Protein AF-A0A9E3E0N3-F1 (afdb_monomer)

Foldseek 3Di:
DPAQFPPDALLVCLVQADPVLSVVQVVQPDDFDDADLDDPLLLLLLVLLLCVLPVPDDPPDRPLSSQLRVCLVVVPDPPDADPQDDRLSVLSVVVLVLQQVVCCVPPVGGLSPRDNVVVVVSVVVLVVQLVPHDRPSGRSVRSVCSSCVSSVVSQVSHRVSCSNVQNSPDRPPNDDDQPDDVRDDPSTGHRPCPVDDVPDDDD

Sequence (203 aa):
MDDRFPGFGILSQVPHWDQVTADLVTSRTGAPPAIKFFTATEEACAAALLDLLLDQHDDPKVPLLQMIDARLAAGETDGWRYADMPEDGQAWRDTLSFLDADAARRCGTTFAEAPPADRADLVQAVQDQASGGTWHGLPGKHVWSLWTRYACTAFYSHPSAWAEIGFPGPAYPRGYKNIGVDKLEPYEVRDVRPAIDPVRKGD

Secondary structure (DSSP, 8-state):
---SSTT--GGGGGGGB-HHHHHHHHHHTSPPPPP-SS-HHHHHHHHHHHHHHTT--SSSPP-HHHHHHHHHHTT---S---TTS--HHHHHHHHHHHHHHHHHHHHSS-TTTS-HHHHHHHHHHHHHGGGT-EETTEEHHHHHHHHHHHHHHHHTTSHHHHHHHT-----TBT-----STT---TT----S-TT--SSS---

Mean predicted aligned error: 4.71 Å

Solvent-accessible surface area (backbone atoms only — not comparable to full-atom values): 12293 Å² total; per-residue (Å²): 130,84,70,50,35,76,92,67,53,51,76,76,43,42,91,54,37,43,68,69,58,32,52,59,57,54,60,67,75,49,86,75,66,81,78,75,54,58,52,75,68,50,43,45,35,47,44,50,49,52,28,61,77,66,70,51,83,64,86,89,66,81,65,47,58,41,53,51,25,53,35,53,58,69,66,67,71,87,87,70,77,64,90,86,49,67,58,69,67,55,41,52,54,53,53,46,54,48,46,28,52,50,26,37,74,75,71,70,34,48,39,53,73,38,56,72,68,57,42,51,53,55,53,45,58,44,53,63,16,40,82,78,38,64,52,97,88,34,49,13,40,56,54,48,48,54,56,52,50,55,51,50,54,43,45,75,66,34,64,67,54,28,53,74,73,50,47,72,70,82,39,54,78,77,55,88,82,58,91,48,90,94,40,70,52,98,87,55,58,69,64,79,51,80,83,66,56,92,83,57,78,78,133

pLDDT: mean 92.71, std 8.77, range [38.25, 98.81]

Structure (mmCIF, N/CA/C/O backbone):
data_AF-A0A9E3E0N3-F1
#
_entry.id   AF-A0A9E3E0N3-F1
#
loop_
_atom_site.group_PDB
_atom_site.id
_atom_site.type_symbol
_atom_site.label_atom_id
_atom_site.label_alt_id
_atom_site.label_comp_id
_atom_site.label_asym_id
_atom_site.label_entity_id
_atom_site.label_seq_id
_atom_site.pdbx_PDB_ins_code
_atom_site.Cartn_x
_atom_site.Cartn_y
_atom_site.Cartn_z
_atom_site.occupancy
_atom_site.B_iso_or_equiv
_atom_site.auth_seq_id
_atom_site.auth_comp_id
_atom_site.auth_asym_id
_atom_site.auth_atom_id
_atom_site.pdbx_PDB_model_num
ATOM 1 N N . MET A 1 1 ? -7.209 9.885 -21.386 1.00 49.56 1 MET A N 1
ATOM 2 C CA . MET A 1 1 ? -5.996 10.672 -21.092 1.00 49.56 1 MET A CA 1
ATOM 3 C C . MET A 1 1 ? -5.014 10.419 -22.214 1.00 49.56 1 MET A C 1
ATOM 5 O O . MET A 1 1 ? -4.811 9.263 -22.555 1.00 49.56 1 MET A O 1
ATOM 9 N N . ASP A 1 2 ? -4.476 11.468 -22.825 1.00 59.78 2 ASP A N 1
ATOM 10 C CA . ASP A 1 2 ? -3.326 11.316 -23.722 1.00 59.78 2 ASP A CA 1
ATOM 11 C C . ASP A 1 2 ? -2.112 10.821 -22.918 1.00 59.78 2 ASP A C 1
ATOM 13 O O . ASP A 1 2 ? -1.882 11.288 -21.80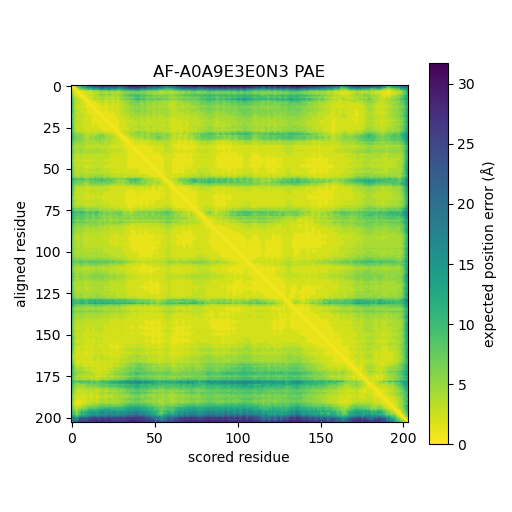1 1.00 59.78 2 ASP A O 1
ATOM 17 N N . ASP A 1 3 ? -1.352 9.899 -23.501 1.00 79.69 3 ASP A N 1
ATOM 18 C CA . ASP A 1 3 ? -0.226 9.199 -22.876 1.00 79.69 3 ASP A CA 1
ATOM 19 C C . ASP A 1 3 ? 0.915 10.158 -22.457 1.00 79.69 3 ASP A C 1
ATOM 21 O O . ASP A 1 3 ? 1.400 10.953 -23.269 1.00 79.69 3 ASP A O 1
ATOM 25 N N . ARG A 1 4 ? 1.339 10.095 -21.181 1.00 89.25 4 ARG A N 1
ATOM 26 C CA . ARG A 1 4 ? 2.479 10.862 -20.628 1.00 89.25 4 ARG A CA 1
ATOM 27 C C . ARG A 1 4 ? 3.818 10.370 -21.170 1.00 89.25 4 ARG A C 1
ATOM 29 O O . ARG A 1 4 ? 4.734 11.176 -21.330 1.00 89.25 4 ARG A O 1
ATOM 36 N N . PHE A 1 5 ? 3.911 9.083 -21.502 1.00 91.81 5 PHE A N 1
ATOM 37 C CA . PHE A 1 5 ? 5.117 8.433 -22.005 1.00 91.81 5 PHE A CA 1
ATOM 38 C C . PHE A 1 5 ? 4.812 7.719 -23.332 1.00 91.81 5 PHE A C 1
ATOM 40 O O . PHE A 1 5 ? 4.802 6.491 -23.383 1.00 91.81 5 PHE A O 1
ATOM 47 N N . PRO A 1 6 ? 4.581 8.463 -24.434 1.00 90.88 6 PRO A N 1
ATOM 48 C CA . PRO A 1 6 ? 4.105 7.894 -25.690 1.00 90.88 6 PRO A CA 1
ATOM 49 C C . PRO A 1 6 ? 4.945 6.720 -26.194 1.00 90.88 6 PRO A C 1
ATOM 51 O O . PRO A 1 6 ? 6.146 6.852 -26.435 1.00 90.88 6 PRO A O 1
ATOM 54 N N . GLY A 1 7 ? 4.289 5.579 -26.406 1.00 87.62 7 GLY A N 1
ATOM 55 C CA . GLY A 1 7 ? 4.923 4.369 -26.940 1.00 87.62 7 GLY A CA 1
ATOM 56 C C . GLY A 1 7 ? 5.750 3.587 -25.916 1.00 87.62 7 GLY A C 1
ATOM 57 O O . GLY A 1 7 ? 6.366 2.580 -26.269 1.00 87.62 7 GLY A O 1
ATOM 58 N N . PHE A 1 8 ? 5.751 4.016 -24.656 1.00 88.44 8 PHE A N 1
ATOM 59 C CA . PHE A 1 8 ? 6.351 3.276 -23.565 1.00 88.44 8 PHE A CA 1
ATOM 60 C C . PHE A 1 8 ? 5.437 2.132 -23.125 1.00 88.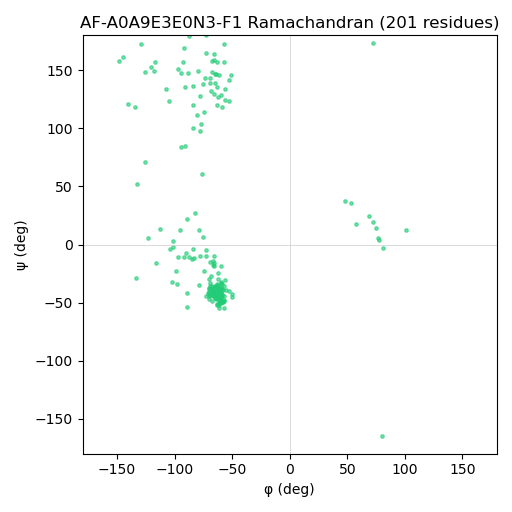44 8 PHE A C 1
ATOM 62 O O . PHE A 1 8 ? 4.265 2.321 -22.816 1.00 88.44 8 PHE A O 1
ATOM 69 N N . GLY A 1 9 ? 5.986 0.923 -23.060 1.00 87.56 9 GLY A N 1
ATOM 70 C CA . GLY A 1 9 ? 5.278 -0.224 -22.508 1.00 87.56 9 GLY A CA 1
ATOM 71 C C . GLY A 1 9 ? 6.228 -1.078 -21.695 1.00 87.56 9 GLY A C 1
ATOM 72 O O . GLY A 1 9 ? 7.200 -1.592 -22.241 1.00 87.56 9 GLY A O 1
ATOM 73 N N . ILE A 1 10 ? 5.942 -1.278 -20.410 1.00 89.12 10 ILE A N 1
ATOM 74 C CA . ILE A 1 10 ? 6.822 -2.033 -19.501 1.00 89.12 10 ILE A CA 1
ATOM 75 C C . ILE A 1 10 ? 7.121 -3.438 -20.014 1.00 89.12 10 ILE A C 1
ATOM 77 O O . ILE A 1 10 ? 8.261 -3.886 -19.964 1.00 89.12 10 ILE A O 1
ATOM 81 N N . LEU A 1 11 ? 6.131 -4.115 -20.596 1.00 90.62 11 LEU A N 1
ATOM 82 C CA . LEU A 1 11 ? 6.320 -5.472 -21.108 1.00 90.62 11 LEU A CA 1
ATOM 83 C C . LEU A 1 11 ? 7.234 -5.541 -22.344 1.00 90.62 11 LEU A C 1
ATOM 85 O O . LEU A 1 11 ? 7.756 -6.609 -22.646 1.00 90.62 11 LEU A O 1
ATOM 89 N N . SER A 1 12 ? 7.519 -4.415 -23.013 1.00 91.12 12 SER A N 1
ATOM 90 C CA . SER A 1 12 ? 8.566 -4.362 -24.050 1.00 91.12 12 SER A CA 1
ATOM 91 C C . SER A 1 12 ? 9.973 -4.584 -23.484 1.00 91.12 12 SER A C 1
ATOM 93 O O . SER A 1 12 ? 10.888 -4.909 -24.234 1.00 91.12 12 SER A O 1
ATOM 95 N N . GLN A 1 13 ? 10.150 -4.425 -22.168 1.00 92.00 13 GLN A N 1
ATOM 96 C CA . GLN A 1 13 ? 11.433 -4.588 -21.489 1.00 92.00 13 GLN A CA 1
ATOM 97 C C . GLN A 1 13 ? 11.730 -6.048 -21.118 1.00 92.00 13 GLN A C 1
ATOM 99 O O . GLN A 1 13 ? 12.879 -6.365 -20.825 1.00 92.00 13 GLN A O 1
ATOM 104 N N . VAL A 1 14 ? 10.740 -6.947 -21.198 1.00 93.94 14 VAL A N 1
ATOM 105 C CA . VAL A 1 14 ? 10.873 -8.374 -20.848 1.00 93.94 14 VAL A CA 1
ATOM 106 C C . VAL A 1 14 ? 12.080 -9.058 -21.510 1.00 93.94 14 VAL A C 1
ATOM 108 O O . VAL A 1 14 ? 12.829 -9.718 -20.791 1.00 93.94 14 VAL A O 1
ATOM 111 N N . PRO A 1 15 ? 12.366 -8.877 -22.819 1.00 94.62 15 PRO A N 1
ATOM 112 C CA . PRO A 1 15 ? 13.531 -9.498 -23.459 1.00 94.62 15 PRO A CA 1
ATOM 113 C C . PRO A 1 15 ? 14.892 -8.998 -22.945 1.00 94.62 15 PRO A C 1
ATOM 115 O O . PRO A 1 15 ? 15.927 -9.537 -23.335 1.00 94.62 15 PRO A O 1
ATOM 118 N N . HIS A 1 16 ? 14.913 -7.938 -22.132 1.00 93.94 16 HIS A N 1
ATOM 119 C CA . HIS A 1 16 ? 16.123 -7.317 -21.591 1.00 93.94 16 HIS A CA 1
ATOM 120 C C . HIS A 1 16 ? 16.384 -7.652 -20.121 1.00 93.94 16 HIS A C 1
ATOM 122 O O . HIS A 1 16 ? 17.413 -7.232 -19.586 1.00 93.94 16 HIS A O 1
ATOM 128 N N . TRP A 1 17 ? 15.476 -8.382 -19.480 1.00 95.75 17 TRP A N 1
ATOM 129 C CA . TRP A 1 17 ? 15.630 -8.855 -18.112 1.00 95.75 17 TRP A CA 1
ATOM 130 C C . TRP A 1 17 ? 16.251 -10.248 -18.075 1.00 95.75 17 TRP A C 1
ATOM 132 O O . TRP A 1 17 ? 16.172 -11.011 -19.040 1.00 95.75 17 TRP A O 1
ATOM 142 N N . ASP A 1 18 ? 16.871 -10.599 -16.951 1.00 96.38 18 ASP A N 1
ATOM 143 C CA . ASP A 1 18 ? 17.140 -12.005 -16.673 1.00 96.38 18 ASP A CA 1
ATOM 144 C C . ASP A 1 18 ? 15.823 -12.774 -16.476 1.00 96.38 18 ASP A C 1
ATOM 146 O O . ASP A 1 18 ? 14.778 -12.196 -16.164 1.00 96.38 18 ASP A O 1
ATOM 150 N N . GLN A 1 19 ? 15.871 -14.096 -16.654 1.00 96.62 19 GLN A N 1
ATOM 151 C CA . GLN A 1 19 ? 14.662 -14.922 -16.669 1.00 96.62 19 GLN A CA 1
ATOM 152 C C . GLN A 1 19 ? 13.863 -14.820 -15.362 1.00 96.62 19 GLN A C 1
ATOM 154 O O . GLN A 1 19 ? 12.640 -14.750 -15.401 1.00 96.62 19 GLN A O 1
ATOM 159 N N . VAL A 1 20 ? 14.542 -14.744 -14.212 1.00 96.62 20 VAL A N 1
ATOM 160 C CA . VAL A 1 20 ? 13.881 -14.671 -12.900 1.00 96.62 20 VAL A CA 1
ATOM 161 C C . VAL A 1 20 ? 13.062 -13.387 -12.771 1.00 96.62 20 VAL A C 1
ATOM 163 O O . VAL A 1 20 ? 11.905 -13.429 -12.351 1.00 96.62 20 VAL A O 1
ATOM 166 N N . THR A 1 21 ? 13.632 -12.245 -13.164 1.00 95.06 21 THR A N 1
ATOM 167 C CA . THR A 1 21 ? 12.912 -10.966 -13.165 1.00 95.06 21 THR A CA 1
ATOM 168 C C . THR A 1 21 ? 11.779 -10.976 -14.186 1.00 95.06 21 THR A C 1
ATOM 170 O O . THR A 1 21 ? 10.674 -10.539 -13.867 1.00 95.06 21 THR A O 1
ATOM 173 N N . ALA A 1 22 ? 12.025 -11.494 -15.393 1.00 95.69 22 ALA A N 1
ATOM 174 C CA . ALA A 1 22 ? 11.009 -11.601 -16.434 1.00 95.69 22 ALA A CA 1
ATOM 175 C C . ALA A 1 22 ? 9.789 -12.407 -15.976 1.00 95.69 22 ALA A C 1
ATOM 177 O O . ALA A 1 22 ? 8.660 -11.931 -16.121 1.00 95.69 22 ALA A O 1
ATOM 178 N N . ASP A 1 23 ? 10.012 -13.570 -15.368 1.00 95.38 23 ASP A N 1
ATOM 179 C CA . ASP A 1 23 ? 8.947 -14.440 -14.871 1.00 95.38 23 ASP A CA 1
ATOM 180 C C . ASP A 1 23 ? 8.160 -13.765 -13.742 1.00 95.38 23 ASP A C 1
ATOM 182 O O . ASP A 1 23 ? 6.930 -13.717 -13.792 1.00 95.38 23 ASP A O 1
ATOM 186 N N . LEU A 1 24 ? 8.854 -13.172 -12.763 1.00 94.06 24 LEU A N 1
ATOM 187 C CA . LEU A 1 24 ? 8.228 -12.501 -11.619 1.00 94.06 24 LEU A CA 1
ATOM 188 C C . LEU A 1 24 ? 7.407 -11.271 -12.027 1.00 94.06 24 LEU A C 1
ATOM 190 O O . LEU A 1 24 ? 6.319 -11.035 -11.504 1.00 94.06 24 LEU A O 1
ATOM 194 N N . VAL A 1 25 ? 7.933 -10.440 -12.926 1.00 94.06 25 VAL A N 1
ATOM 195 C CA . VAL A 1 25 ? 7.227 -9.232 -13.368 1.00 94.06 25 VAL A CA 1
ATOM 196 C C . VAL A 1 25 ? 6.031 -9.607 -14.239 1.00 94.06 25 VAL A C 1
ATOM 198 O O . VAL A 1 25 ? 4.948 -9.052 -14.059 1.00 94.06 25 VAL A O 1
ATOM 201 N N . THR A 1 26 ? 6.193 -10.584 -15.133 1.00 93.62 26 THR A N 1
ATOM 202 C CA . THR A 1 26 ? 5.099 -11.066 -15.988 1.00 93.62 26 THR A CA 1
ATOM 203 C C . THR A 1 26 ? 4.003 -11.739 -15.165 1.00 93.62 26 THR A C 1
ATOM 205 O O . THR A 1 26 ? 2.825 -11.541 -15.444 1.00 93.62 26 THR A O 1
ATOM 208 N N . SER A 1 27 ? 4.341 -12.475 -14.101 1.00 92.75 27 SER A N 1
ATOM 209 C CA . SER A 1 27 ? 3.321 -13.111 -13.258 1.00 92.75 27 SER A CA 1
ATOM 210 C C . SER A 1 27 ? 2.394 -12.103 -12.572 1.00 92.75 27 SER A C 1
ATOM 212 O O . SER A 1 27 ? 1.265 -12.451 -12.244 1.00 92.75 27 SER A O 1
ATOM 214 N N . ARG A 1 28 ? 2.841 -10.855 -12.366 1.00 93.00 28 ARG A N 1
ATOM 215 C CA . ARG A 1 28 ? 2.026 -9.790 -11.755 1.00 93.00 28 ARG A CA 1
ATOM 216 C C . ARG A 1 28 ? 0.953 -9.234 -12.689 1.00 93.00 28 ARG A C 1
ATOM 218 O O . ARG A 1 28 ? -0.019 -8.693 -12.187 1.00 93.00 28 ARG A O 1
ATOM 225 N N . THR A 1 29 ? 1.108 -9.365 -14.009 1.00 90.94 29 THR A N 1
ATOM 226 C CA . THR A 1 29 ? 0.126 -8.858 -14.9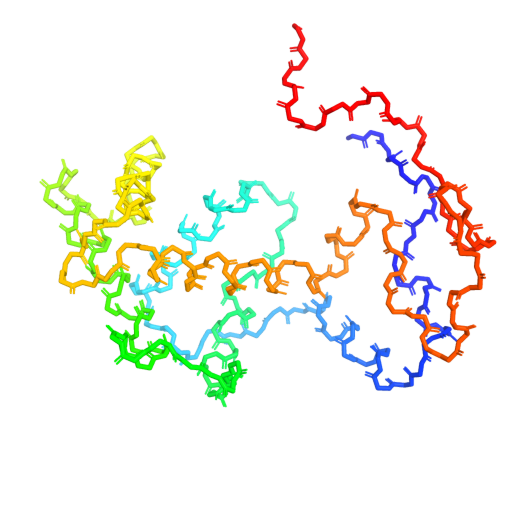88 1.00 90.94 29 THR A CA 1
ATOM 227 C C . THR A 1 29 ? -0.956 -9.875 -15.348 1.00 90.94 29 THR A C 1
ATOM 229 O O . THR A 1 29 ? -1.897 -9.545 -16.070 1.00 90.94 29 THR A O 1
ATOM 232 N N . GLY A 1 30 ? -0.816 -11.116 -14.876 1.00 88.31 30 GLY A N 1
ATOM 233 C CA . GLY A 1 30 ? -1.819 -12.160 -15.045 1.00 88.31 30 GLY A CA 1
ATOM 234 C C . GLY A 1 30 ? -3.060 -11.943 -14.176 1.00 88.31 30 GLY A C 1
ATOM 235 O O . GLY A 1 30 ? -3.157 -10.993 -13.402 1.00 88.31 30 GLY A O 1
ATOM 236 N N . ALA A 1 31 ? -4.018 -12.867 -14.288 1.00 88.69 31 ALA A N 1
ATOM 237 C CA . ALA A 1 31 ? -5.181 -12.874 -13.407 1.00 88.69 31 ALA A CA 1
ATOM 238 C C . ALA A 1 31 ? -4.725 -13.029 -11.942 1.00 88.69 31 ALA A C 1
ATOM 240 O O . ALA A 1 31 ? -3.957 -13.954 -11.648 1.00 88.69 31 ALA A O 1
ATOM 241 N N . PRO A 1 32 ? -5.179 -12.157 -11.025 1.00 90.12 32 PRO A N 1
ATOM 242 C CA . PRO A 1 32 ? -4.755 -12.228 -9.639 1.00 90.12 32 PRO A CA 1
ATOM 243 C C . PRO A 1 32 ? -5.292 -13.507 -8.971 1.00 90.12 32 PRO A C 1
ATOM 245 O O . PRO A 1 32 ? -6.361 -14.004 -9.343 1.00 90.12 32 PRO A O 1
ATOM 248 N N . PRO A 1 33 ? -4.558 -14.076 -7.997 1.00 90.19 33 PRO A N 1
ATOM 249 C CA . PRO A 1 33 ? -4.988 -15.282 -7.305 1.00 90.19 33 PRO A CA 1
ATOM 250 C C . PRO A 1 33 ? -6.234 -15.021 -6.449 1.00 90.19 33 PRO A C 1
ATOM 252 O O . PRO A 1 33 ? -6.498 -13.898 -6.024 1.00 90.19 33 PRO A O 1
ATOM 255 N N . ALA A 1 34 ? -6.976 -16.090 -6.153 1.00 94.75 34 ALA A N 1
ATOM 256 C CA . ALA A 1 34 ? -8.052 -16.036 -5.169 1.00 94.75 34 ALA A CA 1
ATOM 257 C C . ALA A 1 34 ? -7.505 -15.723 -3.764 1.00 94.75 34 ALA A C 1
ATOM 259 O O . ALA A 1 34 ? -6.410 -16.178 -3.418 1.00 94.75 34 ALA A O 1
ATOM 260 N N . ILE A 1 35 ? -8.306 -15.004 -2.975 1.00 97.69 35 ILE A N 1
ATOM 261 C CA . ILE A 1 35 ? -8.053 -14.659 -1.570 1.00 97.69 35 ILE A CA 1
ATOM 262 C C . ILE A 1 35 ? -7.999 -15.930 -0.709 1.00 97.69 35 ILE A C 1
ATOM 264 O O . ILE A 1 35 ? -8.809 -16.846 -0.880 1.00 97.69 35 ILE A O 1
ATOM 268 N N . LYS A 1 36 ? -7.013 -16.008 0.190 1.00 97.56 36 LYS A N 1
ATOM 269 C CA . LYS A 1 36 ? -6.736 -17.164 1.061 1.00 97.56 36 LYS A CA 1
ATOM 270 C C . LYS A 1 36 ? -6.495 -16.788 2.517 1.00 97.56 36 LYS A C 1
ATOM 272 O O . LYS A 1 36 ? -6.709 -17.634 3.384 1.00 97.56 36 LYS A O 1
ATOM 277 N N . PHE A 1 37 ? -5.990 -15.587 2.788 1.00 98.38 37 PHE A N 1
ATOM 278 C CA . PHE A 1 37 ? -5.697 -15.135 4.143 1.00 98.38 37 PHE A CA 1
ATOM 279 C C . PHE A 1 37 ? -6.919 -14.459 4.763 1.00 98.38 37 PHE A C 1
ATOM 281 O O . PHE A 1 37 ? -7.351 -14.858 5.847 1.00 98.38 37 PHE A O 1
ATOM 288 N N . PHE A 1 38 ? -7.490 -13.459 4.097 1.00 98.44 38 PHE A N 1
ATOM 289 C CA . PHE A 1 38 ? -8.632 -12.721 4.627 1.00 98.44 38 PHE A CA 1
ATOM 290 C C . PHE A 1 38 ? -9.932 -13.534 4.569 1.00 98.44 38 PHE A C 1
ATOM 292 O O . PHE A 1 38 ? -10.197 -14.290 3.636 1.00 98.44 38 PHE A O 1
ATOM 299 N N . THR A 1 39 ? -10.765 -13.370 5.594 1.00 98.38 39 THR A N 1
ATOM 300 C CA . THR A 1 39 ? -12.182 -13.749 5.555 1.00 98.38 39 THR A CA 1
ATOM 301 C C . THR A 1 39 ? -12.958 -12.773 4.670 1.00 98.38 39 THR A C 1
ATOM 303 O O . THR A 1 39 ? -12.487 -11.674 4.403 1.00 98.38 39 THR A O 1
ATOM 306 N N . ALA A 1 40 ? -14.185 -13.121 4.271 1.00 97.69 40 ALA A N 1
ATOM 307 C CA . ALA A 1 40 ? -15.003 -12.254 3.416 1.00 97.69 40 ALA A CA 1
ATOM 308 C C . ALA A 1 40 ? -15.248 -10.848 4.010 1.00 97.69 40 ALA A C 1
ATOM 310 O O . ALA A 1 40 ? -15.274 -9.861 3.280 1.00 97.69 40 ALA A O 1
ATOM 311 N N . THR A 1 41 ? -15.407 -10.741 5.335 1.00 96.75 41 THR A N 1
ATOM 312 C CA . THR A 1 41 ? -15.583 -9.445 6.013 1.00 96.75 41 THR A CA 1
ATOM 313 C C . THR A 1 41 ? -14.291 -8.630 6.003 1.00 96.75 41 THR A C 1
ATOM 315 O O . THR A 1 41 ? -14.303 -7.457 5.634 1.00 96.75 41 THR A O 1
ATOM 318 N N . GLU A 1 42 ? -13.162 -9.257 6.344 1.00 98.62 42 GLU A N 1
ATOM 319 C CA . GLU A 1 42 ? -11.851 -8.598 6.309 1.00 98.62 42 GLU A CA 1
ATOM 320 C C . GLU A 1 42 ? -11.469 -8.188 4.880 1.00 98.62 42 GLU A C 1
ATOM 322 O O . GLU A 1 42 ? -10.924 -7.107 4.689 1.00 98.62 42 GLU A O 1
ATOM 327 N N . GLU A 1 43 ? -11.795 -9.009 3.878 1.00 98.38 43 GLU A N 1
ATOM 328 C CA . GLU A 1 43 ? -11.570 -8.729 2.459 1.00 98.38 43 GLU A CA 1
ATOM 329 C C . GLU A 1 43 ? -12.281 -7.440 2.033 1.00 98.38 43 GLU A C 1
ATOM 331 O O . GLU A 1 43 ? -11.653 -6.554 1.454 1.00 98.38 43 GLU A O 1
ATOM 336 N N . ALA A 1 44 ? -13.567 -7.299 2.367 1.00 98.38 44 ALA A N 1
ATOM 337 C CA . ALA A 1 44 ? -14.342 -6.107 2.035 1.00 98.38 44 ALA A CA 1
ATOM 338 C C . ALA A 1 44 ? -13.774 -4.846 2.710 1.00 98.38 44 ALA A C 1
ATOM 340 O O . ALA A 1 44 ? -13.628 -3.804 2.064 1.00 98.38 44 ALA A O 1
ATOM 341 N N . CYS A 1 45 ? -13.414 -4.939 3.996 1.00 98.69 45 CYS A N 1
ATOM 342 C CA . CYS A 1 45 ? -12.804 -3.831 4.730 1.00 98.69 45 CYS A CA 1
ATOM 343 C C . CYS A 1 45 ? -11.430 -3.455 4.147 1.00 98.69 45 CYS A C 1
ATOM 345 O O . CYS A 1 45 ? -11.149 -2.275 3.927 1.00 98.69 45 CYS A O 1
ATOM 347 N N . ALA A 1 46 ? -10.583 -4.446 3.858 1.00 98.62 46 ALA A N 1
ATOM 348 C CA . ALA A 1 46 ? -9.250 -4.241 3.302 1.00 98.62 46 ALA A CA 1
ATOM 349 C C . ALA A 1 46 ? -9.306 -3.653 1.888 1.00 98.62 46 ALA A C 1
ATOM 351 O O . ALA A 1 46 ? -8.556 -2.726 1.598 1.00 98.62 46 ALA A O 1
ATOM 352 N N . ALA A 1 47 ? -10.212 -4.128 1.029 1.00 97.62 47 ALA A N 1
ATOM 353 C CA . ALA A 1 47 ? -10.415 -3.567 -0.305 1.00 97.62 47 ALA A CA 1
ATOM 354 C C . ALA A 1 47 ? -10.774 -2.076 -0.230 1.00 97.62 47 ALA A C 1
ATOM 356 O O . ALA A 1 47 ? -10.123 -1.252 -0.868 1.00 97.62 47 ALA A O 1
ATOM 357 N N . ALA A 1 48 ? -11.745 -1.715 0.617 1.00 97.69 48 ALA A N 1
ATOM 358 C CA . ALA A 1 48 ? -12.145 -0.325 0.818 1.00 97.69 48 ALA A CA 1
ATOM 359 C C . ALA A 1 48 ? -11.004 0.554 1.360 1.00 97.69 48 ALA A C 1
ATOM 361 O O . ALA A 1 48 ? -10.862 1.702 0.941 1.00 97.69 48 ALA A O 1
ATOM 362 N N . LEU A 1 49 ? -10.192 0.023 2.280 1.00 98.56 49 LEU A N 1
ATOM 363 C CA . LEU A 1 49 ? -9.044 0.731 2.843 1.00 98.56 49 LEU A CA 1
ATOM 364 C C . LEU A 1 49 ? -7.957 0.953 1.785 1.00 98.56 49 LEU A C 1
ATOM 366 O O . LEU A 1 49 ? -7.451 2.062 1.651 1.00 98.56 49 LEU A O 1
ATOM 370 N N . LEU A 1 50 ? -7.594 -0.089 1.037 1.00 98.25 50 LEU A N 1
ATOM 371 C CA . LEU A 1 50 ? -6.532 -0.033 0.032 1.00 98.25 50 LEU A CA 1
ATOM 372 C C . LEU A 1 50 ? -6.901 0.874 -1.144 1.00 98.25 50 LEU A C 1
ATOM 374 O O . LEU A 1 50 ? -6.049 1.638 -1.596 1.00 98.25 50 LEU A O 1
ATOM 378 N N . ASP A 1 51 ? -8.159 0.833 -1.591 1.00 96.12 51 ASP A N 1
ATOM 379 C CA . ASP A 1 51 ? -8.674 1.746 -2.615 1.00 96.12 51 ASP A CA 1
ATOM 380 C C . ASP A 1 51 ? -8.567 3.204 -2.158 1.00 96.12 51 ASP A C 1
ATOM 382 O O . ASP A 1 51 ? -8.172 4.061 -2.941 1.00 96.12 51 ASP A O 1
ATOM 386 N N . LEU A 1 52 ? -8.867 3.488 -0.886 1.00 96.38 52 LEU A N 1
ATOM 387 C CA . LEU A 1 52 ? -8.754 4.835 -0.332 1.00 96.38 52 LEU A CA 1
ATOM 388 C C . LEU A 1 52 ? -7.293 5.283 -0.178 1.00 96.38 52 LEU A C 1
ATOM 390 O O . LEU A 1 52 ? -6.964 6.416 -0.513 1.00 96.38 52 LEU A O 1
ATOM 394 N N . LEU A 1 53 ? -6.412 4.416 0.334 1.00 96.56 53 LEU A N 1
ATOM 395 C CA . LEU A 1 53 ? -5.007 4.767 0.566 1.00 96.56 53 LEU A CA 1
ATOM 396 C C . LEU A 1 53 ? -4.264 5.095 -0.734 1.00 96.56 53 LEU A C 1
ATOM 398 O O . LEU A 1 53 ? -3.340 5.907 -0.710 1.00 96.56 53 LEU A O 1
ATOM 402 N N . LEU A 1 54 ? -4.621 4.425 -1.832 1.00 94.88 54 LEU A N 1
ATOM 403 C CA . LEU A 1 54 ? -3.935 4.528 -3.121 1.00 94.88 54 LEU A CA 1
ATOM 404 C C . LEU A 1 54 ? -4.783 5.200 -4.212 1.00 94.88 54 LEU A C 1
ATOM 406 O O . LEU A 1 54 ? -4.416 5.125 -5.381 1.00 94.88 54 LEU A O 1
ATOM 410 N N . ASP A 1 55 ? -5.894 5.840 -3.837 1.00 92.50 55 ASP A N 1
ATOM 411 C CA . ASP A 1 55 ? -6.791 6.572 -4.748 1.00 92.50 55 ASP A CA 1
ATOM 412 C C . ASP A 1 55 ? -7.272 5.726 -5.952 1.00 92.50 55 ASP A C 1
ATOM 414 O O . ASP A 1 55 ? -7.435 6.203 -7.074 1.00 92.50 55 ASP A O 1
ATOM 418 N N . GLN A 1 56 ? -7.493 4.423 -5.737 1.00 92.00 56 GLN A N 1
ATOM 419 C CA . GLN A 1 56 ? -7.929 3.498 -6.784 1.00 92.00 56 GLN A CA 1
ATOM 420 C C . GLN A 1 56 ? -9.455 3.414 -6.835 1.00 92.00 56 GLN A C 1
ATOM 422 O O . GLN A 1 56 ? -10.074 2.522 -6.249 1.00 92.00 56 GLN A O 1
ATOM 427 N N . HIS A 1 57 ? -10.085 4.341 -7.554 1.00 85.81 57 HIS A N 1
ATOM 428 C CA . HIS A 1 57 ? -11.547 4.415 -7.656 1.00 85.81 57 HIS A CA 1
ATOM 429 C C . HIS A 1 57 ? -12.121 3.776 -8.924 1.00 85.81 57 HIS A C 1
ATOM 431 O O . HIS A 1 57 ? -13.161 3.121 -8.839 1.00 85.81 57 HIS A O 1
ATOM 437 N N . ASP A 1 58 ? -11.402 3.859 -10.042 1.00 85.12 58 ASP A N 1
ATOM 438 C CA . ASP A 1 58 ? -11.854 3.400 -11.357 1.00 85.12 58 ASP A CA 1
ATOM 439 C C . ASP A 1 58 ? -10.982 2.262 -11.908 1.00 85.12 58 ASP A C 1
ATOM 441 O O . ASP A 1 58 ? -9.823 2.099 -11.525 1.00 85.12 58 ASP A O 1
ATOM 445 N N . ASP A 1 59 ? -11.544 1.467 -12.821 1.00 85.50 59 ASP A N 1
ATOM 446 C CA . ASP A 1 59 ? -10.809 0.416 -13.526 1.00 85.50 59 ASP A CA 1
ATOM 447 C C . ASP A 1 59 ? -9.954 0.970 -14.685 1.00 85.50 59 ASP A C 1
ATOM 449 O O . ASP A 1 59 ? -10.368 1.917 -15.363 1.00 85.50 59 ASP A O 1
ATOM 453 N N . PRO A 1 60 ? -8.807 0.331 -15.004 1.00 86.81 60 PRO A N 1
ATOM 454 C CA . PRO A 1 60 ? -8.249 -0.859 -14.352 1.00 86.81 60 PRO A CA 1
ATOM 455 C C . PRO A 1 60 ? -7.425 -0.534 -13.093 1.00 86.81 60 PRO A C 1
ATOM 457 O O . PRO A 1 60 ? -6.564 0.344 -13.120 1.00 86.81 60 PRO A O 1
ATOM 460 N N . LYS A 1 61 ? -7.616 -1.321 -12.026 1.00 91.56 61 LYS A N 1
ATOM 461 C CA . LYS A 1 61 ? -6.869 -1.205 -10.761 1.00 91.56 61 LYS A CA 1
ATOM 462 C C . LYS A 1 61 ? -5.697 -2.185 -10.669 1.00 91.56 61 LYS A C 1
ATOM 464 O O . LYS A 1 61 ? -5.754 -3.304 -11.180 1.00 91.56 61 LYS A O 1
ATOM 469 N N . VAL A 1 62 ? -4.657 -1.801 -9.933 1.00 94.56 62 VAL A N 1
ATOM 470 C CA . VAL A 1 62 ? -3.672 -2.738 -9.381 1.00 94.56 62 VAL A CA 1
ATOM 471 C C . VAL A 1 62 ? -4.376 -3.628 -8.348 1.00 94.56 62 VAL A C 1
ATOM 473 O O . VAL A 1 62 ? -5.007 -3.088 -7.433 1.00 94.56 62 VAL A O 1
ATOM 476 N N . PRO A 1 63 ? -4.246 -4.968 -8.425 1.00 95.81 63 PRO A N 1
ATOM 477 C CA . PRO A 1 63 ? -4.918 -5.910 -7.524 1.00 95.81 63 PRO A CA 1
ATOM 478 C C . PRO A 1 63 ? -4.243 -5.975 -6.138 1.00 95.81 63 PRO A C 1
ATOM 480 O O . PRO A 1 63 ? -3.727 -7.012 -5.716 1.00 95.81 63 PRO A O 1
ATOM 483 N N . LEU A 1 64 ? -4.209 -4.844 -5.422 1.00 96.75 64 LEU A N 1
ATOM 484 C CA . LEU A 1 64 ? -3.483 -4.687 -4.154 1.00 96.75 64 LEU A CA 1
ATOM 485 C C . LEU A 1 64 ? -3.925 -5.691 -3.099 1.00 96.75 64 LEU A C 1
ATOM 487 O O . LEU A 1 64 ? -3.079 -6.286 -2.434 1.00 96.75 64 LEU A O 1
ATOM 491 N N . LEU A 1 65 ? -5.238 -5.888 -2.968 1.00 97.62 65 LEU A N 1
ATOM 492 C CA . LEU A 1 65 ? -5.814 -6.814 -2.004 1.00 97.62 65 LEU A CA 1
ATOM 493 C C . LEU A 1 65 ? -5.262 -8.227 -2.211 1.00 97.62 65 LEU A C 1
ATOM 495 O O . LEU A 1 65 ? -4.788 -8.837 -1.261 1.00 97.62 65 LEU A O 1
ATOM 499 N N . GLN A 1 66 ? -5.255 -8.723 -3.450 1.00 97.56 66 GLN A N 1
ATOM 500 C CA . GLN A 1 66 ? -4.787 -10.072 -3.774 1.00 97.56 66 GLN A CA 1
ATOM 501 C C . GLN A 1 66 ? -3.272 -10.207 -3.592 1.00 97.56 66 GLN A C 1
ATOM 503 O O . GLN A 1 66 ? -2.795 -11.248 -3.144 1.00 97.56 66 GLN A O 1
ATOM 508 N N . MET A 1 67 ? -2.505 -9.158 -3.904 1.00 97.06 67 MET A N 1
ATOM 509 C CA . MET A 1 67 ? -1.054 -9.143 -3.687 1.00 97.06 67 MET A CA 1
ATOM 510 C C . MET A 1 67 ? -0.701 -9.175 -2.194 1.00 97.06 67 MET A C 1
ATOM 512 O O . MET A 1 67 ? 0.182 -9.929 -1.785 1.00 97.06 67 MET A O 1
ATOM 516 N N . ILE A 1 68 ? -1.399 -8.384 -1.375 1.00 97.75 68 ILE A N 1
ATOM 517 C CA . ILE A 1 68 ? -1.207 -8.347 0.080 1.00 97.75 68 ILE A CA 1
ATOM 518 C C . ILE A 1 68 ? -1.700 -9.646 0.724 1.00 97.75 68 ILE A C 1
ATOM 520 O O . ILE A 1 68 ? -0.991 -10.212 1.552 1.00 97.75 68 ILE A O 1
ATOM 524 N N . ASP A 1 69 ? -2.862 -10.155 0.316 1.00 98.50 69 ASP A N 1
ATOM 525 C CA . ASP A 1 69 ? -3.408 -11.424 0.799 1.00 98.50 69 ASP A CA 1
ATOM 526 C C . ASP A 1 69 ? -2.451 -12.591 0.530 1.00 98.50 69 ASP A C 1
ATOM 528 O O . ASP A 1 69 ? -2.116 -13.330 1.454 1.00 98.50 69 ASP A O 1
ATOM 532 N N . ALA A 1 70 ? -1.939 -12.715 -0.700 1.00 96.62 70 ALA A N 1
ATOM 533 C CA . ALA A 1 70 ? -0.995 -13.770 -1.059 1.00 96.62 70 ALA A CA 1
ATOM 534 C C . ALA A 1 70 ? 0.287 -13.701 -0.216 1.00 96.62 70 ALA A C 1
ATOM 536 O O . ALA A 1 70 ? 0.767 -14.730 0.264 1.00 96.62 70 ALA A O 1
ATOM 537 N N . ARG A 1 71 ? 0.802 -12.487 0.011 1.00 95.56 71 ARG A N 1
ATOM 538 C CA . ARG A 1 71 ? 1.972 -12.241 0.858 1.00 95.56 71 ARG A CA 1
ATOM 539 C C . ARG A 1 71 ? 1.728 -12.666 2.311 1.00 95.56 71 ARG A C 1
ATOM 541 O O . ARG A 1 71 ? 2.556 -13.358 2.902 1.00 95.56 71 ARG A O 1
ATOM 548 N N . LEU A 1 72 ? 0.585 -12.282 2.882 1.00 97.56 72 LEU A N 1
ATOM 549 C CA . LEU A 1 72 ? 0.200 -12.642 4.250 1.00 97.56 72 LEU A CA 1
ATOM 550 C C . LEU A 1 72 ? -0.067 -14.148 4.390 1.00 97.56 72 LEU A C 1
ATOM 552 O O . LEU A 1 72 ? 0.372 -14.756 5.364 1.00 97.56 72 LEU A O 1
ATOM 556 N N . ALA A 1 73 ? -0.707 -14.772 3.397 1.00 97.50 73 ALA A N 1
ATOM 557 C CA . ALA A 1 73 ? -0.941 -16.215 3.348 1.00 97.50 73 ALA A CA 1
ATOM 558 C C . ALA A 1 73 ? 0.366 -17.021 3.288 1.00 97.50 73 ALA A C 1
ATOM 560 O O . ALA A 1 73 ? 0.450 -18.105 3.865 1.00 97.50 73 ALA A O 1
ATOM 561 N N . ALA A 1 74 ? 1.383 -16.500 2.596 1.00 95.62 74 ALA A N 1
ATOM 562 C CA . ALA A 1 74 ? 2.706 -17.112 2.500 1.00 95.62 74 ALA A CA 1
ATOM 563 C C . ALA A 1 74 ? 3.582 -16.884 3.749 1.00 95.62 74 ALA A C 1
ATOM 565 O O . ALA A 1 74 ? 4.636 -17.507 3.874 1.00 95.62 74 ALA A O 1
ATOM 566 N N . GLY A 1 75 ? 3.168 -16.010 4.676 1.00 93.31 75 GLY A N 1
ATOM 567 C CA . GLY A 1 75 ? 3.974 -15.634 5.841 1.00 93.31 75 GLY A CA 1
ATOM 568 C C . GLY A 1 75 ? 5.213 -14.804 5.481 1.00 93.31 75 GLY A C 1
ATOM 569 O O . GLY A 1 75 ? 6.202 -14.809 6.216 1.00 93.31 75 GLY A O 1
ATOM 570 N N . GLU A 1 76 ? 5.187 -14.101 4.347 1.00 92.44 76 GLU A N 1
ATOM 571 C CA . GLU A 1 76 ? 6.307 -13.292 3.863 1.00 92.44 76 GLU A CA 1
ATOM 572 C C . GLU A 1 76 ? 6.399 -11.959 4.622 1.00 92.44 76 GLU A C 1
ATOM 574 O O . GLU A 1 76 ? 5.729 -10.972 4.301 1.00 92.44 76 GLU A O 1
ATOM 579 N N . THR A 1 77 ? 7.269 -11.920 5.630 1.00 86.81 77 THR A N 1
ATOM 580 C CA . THR A 1 77 ? 7.506 -10.727 6.460 1.00 86.81 77 THR A CA 1
ATOM 581 C C . THR A 1 77 ? 8.641 -9.855 5.920 1.00 86.81 77 THR A C 1
ATOM 583 O O . THR A 1 77 ? 9.413 -10.264 5.057 1.00 86.81 77 THR A O 1
ATOM 586 N N . ASP A 1 78 ? 8.781 -8.645 6.460 1.00 85.19 78 ASP A N 1
ATOM 587 C CA . ASP A 1 78 ? 9.910 -7.755 6.152 1.00 85.19 78 ASP A CA 1
ATOM 588 C C . ASP A 1 78 ? 11.245 -8.193 6.788 1.00 85.19 78 ASP A C 1
ATOM 590 O O . ASP A 1 78 ? 12.269 -7.538 6.593 1.00 85.19 78 ASP A O 1
ATOM 594 N N . GLY A 1 79 ? 11.253 -9.248 7.611 1.00 88.31 79 GLY A N 1
ATOM 595 C CA . GLY A 1 79 ? 12.419 -9.635 8.413 1.00 88.31 79 GLY A CA 1
ATOM 596 C C . GLY A 1 79 ? 12.657 -8.759 9.653 1.00 88.31 79 GLY A C 1
ATOM 597 O O . GLY A 1 79 ? 13.645 -8.950 10.361 1.00 88.31 79 GLY A O 1
ATOM 598 N N . TRP A 1 80 ? 11.753 -7.824 9.950 1.00 89.94 80 TRP A N 1
ATOM 599 C CA . TRP A 1 80 ? 11.721 -7.033 11.181 1.00 89.94 80 TRP A CA 1
ATOM 600 C C . TRP A 1 80 ? 10.267 -6.757 11.592 1.00 89.94 80 TRP A C 1
ATOM 602 O O . TRP A 1 80 ? 9.353 -6.876 10.778 1.00 89.94 80 TRP A O 1
ATOM 612 N N . ARG A 1 81 ? 10.049 -6.384 12.858 1.00 88.50 81 ARG A N 1
ATOM 613 C CA . ARG A 1 81 ? 8.754 -5.903 13.364 1.00 88.50 81 ARG A CA 1
ATOM 614 C C . ARG A 1 81 ? 8.951 -4.880 14.473 1.00 88.50 81 ARG A C 1
ATOM 616 O O . ARG A 1 81 ? 9.985 -4.890 15.147 1.00 88.50 81 ARG A O 1
ATOM 623 N N . TYR A 1 82 ? 7.948 -4.042 14.704 1.00 92.00 82 TYR A N 1
ATOM 624 C CA . TYR A 1 82 ? 7.919 -3.216 15.907 1.00 92.00 82 TYR A CA 1
ATOM 625 C C . TYR A 1 82 ? 7.679 -4.094 17.143 1.00 92.00 82 TYR A C 1
ATOM 627 O O . TYR A 1 82 ? 6.899 -5.047 17.111 1.00 92.00 82 TYR A O 1
ATOM 635 N N . ALA A 1 83 ? 8.382 -3.799 18.238 1.00 94.06 83 ALA A N 1
ATOM 636 C CA . ALA A 1 83 ? 8.300 -4.599 19.461 1.00 94.06 83 ALA A CA 1
ATOM 637 C C . ALA A 1 83 ? 6.934 -4.481 20.160 1.00 94.06 83 ALA A C 1
ATOM 639 O O . ALA A 1 83 ? 6.517 -5.416 20.839 1.00 94.06 83 ALA A O 1
ATOM 640 N N . ASP A 1 84 ? 6.256 -3.350 19.967 1.00 95.88 84 ASP A N 1
ATOM 641 C CA . ASP A 1 84 ? 4.959 -2.974 20.534 1.00 95.88 84 ASP A CA 1
ATOM 642 C C . ASP A 1 84 ? 3.772 -3.278 19.601 1.00 95.88 84 ASP A C 1
ATOM 644 O O . ASP A 1 84 ? 2.657 -2.828 19.852 1.00 95.88 84 ASP A O 1
ATOM 648 N N . MET A 1 85 ? 4.008 -4.053 18.540 1.00 96.81 85 MET A N 1
ATOM 649 C CA . MET A 1 85 ? 2.981 -4.511 17.608 1.00 96.81 85 MET A CA 1
ATOM 650 C C . MET A 1 85 ? 2.871 -6.043 17.624 1.00 96.81 85 MET A C 1
ATOM 652 O O . MET A 1 85 ? 3.885 -6.730 17.824 1.00 96.81 85 MET A O 1
ATOM 656 N N . PRO A 1 86 ? 1.668 -6.592 17.361 1.00 96.06 86 PRO A N 1
ATOM 657 C CA . PRO A 1 86 ? 1.507 -7.990 16.970 1.00 96.06 86 PRO A CA 1
ATOM 658 C C . PRO A 1 86 ? 2.320 -8.330 15.711 1.00 96.06 86 PRO A C 1
ATOM 660 O O . PRO A 1 86 ? 2.870 -7.454 15.042 1.00 96.06 86 PRO A O 1
ATOM 663 N N . GLU A 1 87 ? 2.372 -9.613 15.357 1.00 95.12 87 GLU A N 1
ATOM 664 C CA . GLU A 1 87 ? 2.865 -10.012 14.034 1.00 95.12 87 GLU A CA 1
ATOM 665 C C . GLU A 1 87 ? 1.982 -9.421 12.930 1.00 95.12 87 GLU A C 1
ATOM 667 O O . GLU A 1 87 ? 0.768 -9.320 13.108 1.00 95.12 87 GLU A O 1
ATOM 672 N N . ASP A 1 88 ? 2.579 -9.062 11.788 1.00 95.88 88 ASP A N 1
ATOM 673 C CA . ASP A 1 88 ? 1.907 -8.310 10.718 1.00 95.88 88 ASP A CA 1
ATOM 674 C C . ASP A 1 88 ? 0.550 -8.914 10.317 1.00 95.88 88 ASP A C 1
ATOM 676 O O . ASP A 1 88 ? -0.423 -8.180 10.175 1.00 95.88 88 ASP A O 1
ATOM 680 N N . GLY A 1 89 ? 0.451 -10.243 10.193 1.00 96.50 89 GLY A N 1
ATOM 681 C CA . GLY A 1 89 ? -0.814 -10.910 9.872 1.00 96.50 89 GLY A CA 1
ATOM 682 C C . GLY A 1 89 ? -1.900 -10.694 10.928 1.00 96.50 89 GLY A C 1
ATOM 683 O O . GLY A 1 89 ? -3.040 -10.393 10.580 1.00 96.50 89 GLY A O 1
ATOM 684 N N . GLN A 1 90 ? -1.556 -10.792 12.214 1.00 97.69 90 GLN A N 1
ATOM 685 C CA . GLN A 1 90 ? -2.503 -10.514 13.295 1.00 97.69 90 GLN A CA 1
ATOM 686 C C . GLN A 1 90 ? -2.832 -9.021 13.368 1.00 97.69 90 GLN A C 1
ATOM 688 O O . GLN A 1 90 ? -3.996 -8.663 13.500 1.00 97.69 90 GLN A O 1
ATOM 693 N N . ALA A 1 91 ? -1.835 -8.150 13.198 1.00 97.50 91 ALA A N 1
ATOM 694 C CA . ALA A 1 91 ? -2.040 -6.708 13.181 1.00 97.50 91 ALA A CA 1
ATOM 695 C C . ALA A 1 91 ? -2.985 -6.281 12.042 1.00 97.50 91 ALA A C 1
ATOM 697 O O . ALA A 1 91 ? -3.835 -5.418 12.248 1.00 97.50 91 ALA A O 1
ATOM 698 N N . TRP A 1 92 ? -2.908 -6.910 10.865 1.00 98.19 92 TRP A N 1
ATOM 699 C CA . TRP A 1 92 ? -3.881 -6.704 9.790 1.00 98.19 92 TRP A CA 1
ATOM 700 C C . TRP A 1 92 ? -5.303 -7.077 10.223 1.00 98.19 92 TRP A C 1
ATOM 702 O O . TRP A 1 92 ? -6.204 -6.256 10.086 1.00 98.19 92 TRP A O 1
ATOM 712 N N . ARG A 1 93 ? -5.513 -8.265 10.802 1.00 98.62 93 ARG A N 1
ATOM 713 C CA . ARG A 1 93 ? -6.847 -8.686 11.275 1.00 98.62 93 ARG A CA 1
ATOM 714 C C . ARG A 1 93 ? -7.402 -7.760 12.355 1.00 98.62 93 ARG A C 1
ATOM 716 O O . ARG A 1 93 ? -8.535 -7.297 12.245 1.00 98.62 93 ARG A O 1
ATOM 723 N N . ASP A 1 94 ? -6.585 -7.452 13.360 1.00 98.69 94 ASP A N 1
ATOM 724 C CA . ASP A 1 94 ? -6.969 -6.595 14.483 1.00 98.69 94 ASP A CA 1
ATOM 725 C C . ASP A 1 94 ? -7.364 -5.202 13.987 1.00 98.69 94 ASP A C 1
ATOM 727 O O . ASP A 1 94 ? -8.432 -4.692 14.316 1.00 98.69 94 ASP A O 1
ATOM 731 N N . THR A 1 95 ? -6.532 -4.598 13.136 1.00 98.62 95 THR A N 1
ATOM 732 C CA . THR A 1 95 ? -6.765 -3.233 12.651 1.00 98.62 95 THR A CA 1
ATOM 733 C C . THR A 1 95 ? -7.964 -3.134 11.704 1.00 98.62 95 THR A C 1
ATOM 735 O O . THR A 1 95 ? -8.685 -2.141 11.761 1.00 98.62 95 THR A O 1
ATOM 738 N N . LEU A 1 96 ? -8.259 -4.161 10.898 1.00 98.81 96 LEU A N 1
ATOM 739 C CA . LEU A 1 96 ? -9.500 -4.209 10.112 1.00 98.81 96 LEU A CA 1
ATOM 740 C C . LEU A 1 96 ? -10.731 -4.344 11.019 1.00 98.81 96 LEU A C 1
ATOM 742 O O . LEU A 1 96 ? -11.700 -3.605 10.856 1.00 98.81 96 LEU A O 1
ATOM 746 N N . SER A 1 97 ? -10.666 -5.204 12.040 1.00 98.75 97 SER A N 1
ATOM 747 C CA . SER A 1 97 ? -11.743 -5.320 13.031 1.00 98.75 97 SER A CA 1
ATOM 748 C C . SER A 1 97 ? -11.975 -4.011 13.794 1.00 98.75 97 SER A C 1
ATOM 750 O O . SER A 1 97 ? -13.115 -3.700 14.143 1.00 98.75 97 SER A O 1
ATOM 752 N N . PHE A 1 98 ? -10.921 -3.245 14.080 1.00 98.69 98 PHE A N 1
ATOM 753 C CA . PHE A 1 98 ? -11.025 -1.941 14.733 1.00 98.69 98 PHE A CA 1
ATOM 754 C C . PHE A 1 98 ? -11.642 -0.877 13.821 1.00 98.69 98 PHE A C 1
ATOM 756 O O . PHE A 1 98 ? -12.467 -0.096 14.295 1.00 98.69 98 PHE A O 1
ATOM 763 N N . LEU A 1 99 ? -11.317 -0.875 12.522 1.00 98.50 99 LEU A N 1
ATOM 764 C CA . LEU A 1 99 ? -11.986 -0.012 11.541 1.00 98.50 99 LEU A CA 1
ATOM 765 C C . LEU A 1 99 ? -13.485 -0.312 11.461 1.00 98.50 99 LEU A C 1
ATOM 767 O O . LEU A 1 99 ? -14.290 0.616 11.519 1.00 98.50 99 LEU A O 1
ATOM 771 N N . ASP A 1 100 ? -13.868 -1.589 11.394 1.00 98.56 100 ASP A N 1
ATOM 772 C CA . ASP A 1 100 ? -15.280 -1.985 11.400 1.00 98.56 100 ASP A CA 1
ATOM 773 C C . ASP A 1 100 ? -15.985 -1.582 12.702 1.00 98.56 100 ASP A C 1
ATOM 775 O O . ASP A 1 100 ? -17.113 -1.093 12.671 1.00 98.56 100 ASP A O 1
ATOM 779 N N . ALA A 1 101 ? -15.325 -1.719 13.856 1.00 98.56 101 ALA A N 1
ATOM 780 C CA . ALA A 1 101 ? -15.880 -1.275 15.133 1.00 98.56 101 ALA A CA 1
ATOM 781 C C . ALA A 1 101 ? -16.059 0.254 15.196 1.00 98.56 101 ALA A C 1
ATOM 783 O O . ALA A 1 101 ? -17.036 0.747 15.769 1.00 98.56 101 ALA A O 1
ATOM 784 N N . ASP A 1 102 ? -15.137 1.021 14.615 1.00 98.44 102 ASP A N 1
ATOM 785 C CA . ASP A 1 102 ? -15.231 2.480 14.551 1.00 98.44 102 ASP A CA 1
ATOM 786 C C . ASP A 1 102 ? -16.339 2.928 13.593 1.00 98.44 102 ASP A C 1
ATOM 788 O O . ASP A 1 102 ? -17.141 3.796 13.950 1.00 98.44 102 ASP A O 1
ATOM 792 N N . ALA A 1 103 ? -16.452 2.278 12.432 1.00 98.38 103 ALA A N 1
ATOM 793 C CA . ALA A 1 103 ? -17.537 2.491 11.479 1.00 98.38 103 ALA A CA 1
ATOM 794 C C . ALA A 1 103 ? -18.903 2.141 12.083 1.00 98.38 103 ALA A C 1
ATOM 796 O O . ALA A 1 103 ? -19.838 2.937 11.997 1.00 98.38 103 ALA A O 1
ATOM 797 N N . ALA A 1 104 ? -19.017 1.018 12.794 1.00 98.25 104 ALA A N 1
ATOM 798 C CA . ALA A 1 104 ? -20.266 0.612 13.428 1.00 98.25 104 ALA A CA 1
ATOM 799 C C . ALA A 1 104 ? -20.717 1.626 14.488 1.00 98.25 104 ALA A C 1
ATOM 801 O O . ALA A 1 104 ? -21.898 1.960 14.571 1.00 98.25 104 ALA A O 1
ATOM 802 N N . ARG A 1 105 ? -19.780 2.169 15.276 1.00 97.69 105 ARG A N 1
ATOM 803 C CA . ARG A 1 105 ? -20.088 3.189 16.291 1.00 97.69 105 ARG A CA 1
ATOM 804 C C . ARG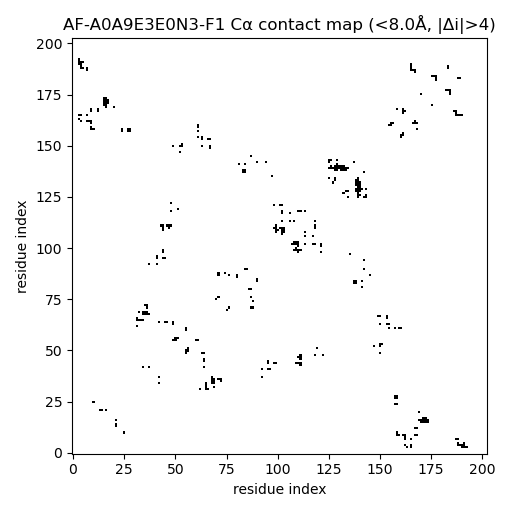 A 1 105 ? -20.463 4.541 15.692 1.00 97.69 105 ARG A C 1
ATOM 806 O O . ARG A 1 105 ? -21.302 5.231 16.266 1.00 97.69 105 ARG A O 1
ATOM 813 N N . ARG A 1 106 ? -19.816 4.942 14.597 1.00 96.31 106 ARG A N 1
ATOM 814 C CA . ARG A 1 106 ? -19.979 6.277 14.003 1.00 96.31 106 ARG A CA 1
ATOM 815 C C . ARG A 1 106 ? -21.109 6.339 12.974 1.00 96.31 106 ARG A C 1
ATOM 817 O O . ARG A 1 106 ? -21.861 7.308 12.963 1.00 96.31 106 ARG A O 1
ATOM 824 N N . CYS A 1 107 ? -21.215 5.315 12.137 1.00 94.94 107 CYS A N 1
ATOM 825 C CA . CYS A 1 107 ? -22.072 5.270 10.951 1.00 94.94 107 CYS A CA 1
ATOM 826 C C . CYS A 1 107 ? -23.172 4.201 11.052 1.00 94.94 107 CYS A C 1
ATOM 828 O O . CYS A 1 107 ? -24.132 4.245 10.289 1.00 94.94 107 CYS A O 1
ATOM 830 N N . GLY A 1 108 ? -23.059 3.244 11.983 1.00 96.88 108 GLY A N 1
ATOM 831 C CA . GLY A 1 108 ? -24.005 2.129 12.104 1.00 96.88 108 GLY A CA 1
ATOM 832 C C . GLY A 1 108 ? -23.840 1.043 11.032 1.00 96.88 108 GLY A C 1
ATOM 833 O O . GLY A 1 108 ? -24.738 0.220 10.871 1.00 96.88 108 GLY A O 1
ATOM 834 N N . THR A 1 109 ? -22.720 1.039 10.305 1.00 97.69 109 THR A N 1
ATOM 835 C CA . THR A 1 109 ? -22.402 0.105 9.210 1.00 97.69 109 THR A CA 1
ATOM 836 C C . THR A 1 109 ? -21.024 -0.525 9.411 1.00 97.69 109 THR A C 1
ATOM 838 O O . THR A 1 109 ? -20.267 -0.100 10.283 1.00 97.69 109 THR A O 1
ATOM 841 N N . THR A 1 110 ? -20.663 -1.504 8.579 1.00 98.12 110 THR A N 1
ATOM 842 C CA . THR A 1 110 ? -19.250 -1.889 8.414 1.00 98.12 110 THR A CA 1
ATOM 843 C C . THR A 1 110 ? -18.455 -0.748 7.770 1.00 98.12 110 THR A C 1
ATOM 845 O O . THR A 1 110 ? -19.036 0.174 7.183 1.00 98.12 110 THR A O 1
ATOM 848 N N . PHE A 1 111 ? -17.124 -0.797 7.855 1.00 98.50 111 PHE A N 1
ATOM 849 C CA . PHE A 1 111 ? -16.257 0.185 7.206 1.00 98.50 111 PHE A CA 1
ATOM 850 C C . PHE A 1 111 ? -16.446 0.167 5.689 1.00 98.50 111 PHE A C 1
ATOM 852 O O . PHE A 1 111 ? -16.556 1.224 5.077 1.00 98.50 111 PHE A O 1
ATOM 859 N N . ALA A 1 112 ? -16.549 -1.017 5.079 1.00 97.81 112 ALA A N 1
ATOM 860 C CA . ALA A 1 112 ? -16.716 -1.160 3.633 1.00 97.81 112 ALA A CA 1
ATOM 861 C C . ALA A 1 112 ? -18.025 -0.539 3.108 1.00 97.81 112 ALA A C 1
ATOM 863 O O . ALA A 1 112 ? -18.045 0.012 2.008 1.00 97.81 112 ALA A O 1
ATOM 864 N N . GLU A 1 113 ? -19.098 -0.609 3.899 1.00 97.88 113 GLU A N 1
ATOM 865 C CA . GLU A 1 113 ? -20.426 -0.081 3.557 1.00 97.88 113 GLU A CA 1
ATOM 866 C C . GLU A 1 113 ? -20.615 1.393 3.942 1.00 97.88 113 GLU A C 1
ATOM 868 O O . GLU A 1 113 ? -21.602 2.012 3.537 1.00 97.88 113 GLU A O 1
ATOM 873 N N . ALA A 1 114 ? -19.692 1.968 4.718 1.00 97.69 114 ALA A N 1
ATOM 874 C CA . ALA A 1 114 ? -19.779 3.362 5.118 1.00 97.69 114 ALA A CA 1
ATOM 875 C C . ALA A 1 114 ? -19.657 4.302 3.896 1.00 97.69 114 ALA A C 1
ATOM 877 O O . ALA A 1 114 ? -18.915 4.014 2.944 1.00 97.69 114 ALA A O 1
ATOM 878 N N . PRO A 1 115 ? -20.342 5.463 3.908 1.00 95.56 115 PRO A N 1
ATOM 879 C CA . PRO A 1 115 ? -20.197 6.472 2.864 1.00 95.56 115 PRO A CA 1
ATOM 880 C C . PRO A 1 115 ? -18.721 6.840 2.610 1.00 95.56 115 PRO A C 1
ATOM 882 O O . PRO A 1 115 ? -17.934 6.878 3.555 1.00 95.56 115 PRO A O 1
ATOM 885 N N . PRO A 1 116 ? -18.307 7.160 1.365 1.00 93.94 116 PRO A N 1
ATOM 886 C CA . PRO A 1 116 ? -16.906 7.468 1.053 1.00 93.94 116 PRO A CA 1
ATOM 887 C C . PRO A 1 116 ? -16.271 8.545 1.945 1.00 93.94 116 PRO A C 1
ATOM 889 O O . PRO A 1 116 ? -15.133 8.381 2.373 1.00 93.94 116 PRO A O 1
ATOM 892 N N . ALA A 1 117 ? -17.016 9.607 2.270 1.00 95.75 117 ALA A N 1
ATOM 893 C CA . ALA A 1 117 ? -16.546 10.658 3.173 1.00 95.75 117 ALA A CA 1
ATOM 894 C C . ALA A 1 117 ? -16.315 10.137 4.603 1.00 95.75 117 ALA A C 1
ATOM 896 O O . ALA A 1 117 ? -15.300 10.452 5.213 1.00 95.75 117 ALA A O 1
ATOM 897 N N . ASP A 1 118 ? -17.202 9.276 5.108 1.00 97.38 118 ASP A N 1
ATOM 898 C CA . ASP A 1 118 ? -17.044 8.682 6.437 1.00 97.38 118 ASP A CA 1
ATOM 899 C C . ASP A 1 118 ? -15.860 7.709 6.489 1.00 97.38 118 ASP A C 1
ATOM 901 O O . ASP A 1 118 ? -15.119 7.701 7.470 1.00 97.38 118 ASP A O 1
ATOM 905 N N . ARG A 1 119 ? -15.630 6.925 5.424 1.00 97.69 119 ARG A N 1
ATOM 906 C CA . ARG A 1 119 ? -14.429 6.079 5.305 1.00 97.69 119 ARG A CA 1
ATOM 907 C C . ARG A 1 119 ? -13.152 6.913 5.356 1.00 97.69 119 ARG A C 1
ATOM 909 O O . ARG A 1 119 ? -12.231 6.562 6.092 1.00 97.69 119 ARG A O 1
ATOM 916 N N . ALA A 1 120 ? -13.116 8.021 4.613 1.00 97.62 120 ALA A N 1
ATOM 917 C CA . ALA A 1 120 ? -11.993 8.951 4.623 1.00 97.62 120 ALA A CA 1
ATOM 918 C C . ALA A 1 120 ? -11.749 9.527 6.023 1.00 97.62 120 ALA A C 1
ATOM 920 O O . ALA A 1 120 ? -10.628 9.459 6.521 1.00 97.62 120 ALA A O 1
ATOM 921 N N . ASP A 1 121 ? -12.798 9.997 6.697 1.00 98.19 121 ASP A N 1
ATOM 922 C CA . ASP A 1 121 ? -12.680 10.551 8.044 1.00 98.19 121 ASP A CA 1
ATOM 923 C C . ASP A 1 121 ? -12.230 9.513 9.086 1.00 98.19 121 ASP A C 1
ATOM 925 O O . ASP A 1 121 ? -11.493 9.843 10.016 1.00 98.19 121 ASP A O 1
ATOM 929 N N . LEU A 1 122 ? -12.683 8.261 8.968 1.00 98.31 122 LEU A N 1
ATOM 930 C CA . LEU A 1 122 ? -12.266 7.167 9.850 1.00 98.31 122 LEU A CA 1
ATOM 931 C C . LEU A 1 122 ? -10.775 6.856 9.679 1.00 98.31 122 LEU A C 1
ATOM 933 O O . LEU A 1 122 ? -10.056 6.751 10.670 1.00 98.31 122 LEU A O 1
ATOM 937 N N . VAL A 1 123 ? -10.291 6.766 8.438 1.00 98.06 123 VAL A N 1
ATOM 938 C CA . VAL A 1 123 ? -8.865 6.534 8.155 1.00 98.06 123 VAL A CA 1
ATOM 939 C C . VAL A 1 123 ? -8.013 7.743 8.555 1.00 98.06 123 VAL A C 1
ATOM 941 O O . VAL A 1 123 ? -6.945 7.560 9.145 1.00 98.06 123 VAL A O 1
ATOM 944 N N . GLN A 1 124 ? -8.50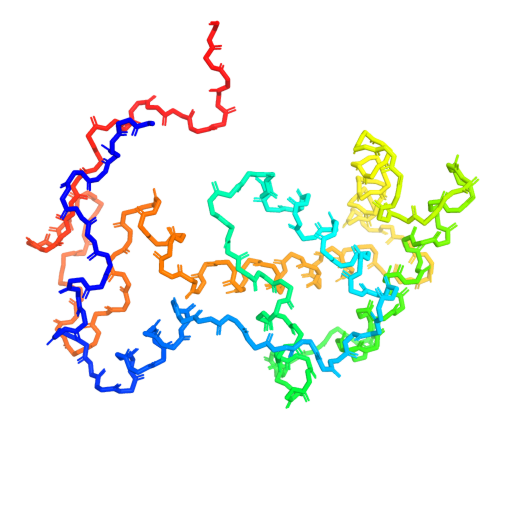4 8.966 8.332 1.00 97.81 124 GLN A N 1
ATOM 945 C CA . GLN A 1 124 ? -7.857 10.199 8.790 1.00 97.81 124 GLN A CA 1
ATOM 946 C C . GLN A 1 124 ? -7.693 10.208 10.314 1.00 97.81 124 GLN A C 1
ATOM 948 O O . GLN A 1 124 ? -6.612 10.512 10.809 1.00 97.81 124 GLN A O 1
ATOM 953 N N . ALA A 1 125 ? -8.713 9.789 11.070 1.00 97.06 125 ALA A N 1
ATOM 954 C CA . ALA A 1 125 ? -8.628 9.726 12.528 1.00 97.06 125 ALA A CA 1
ATOM 955 C C . ALA A 1 125 ? -7.503 8.794 13.019 1.00 97.06 125 ALA A C 1
ATOM 957 O O . ALA A 1 125 ? -6.876 9.081 14.042 1.00 97.06 125 ALA A O 1
ATOM 958 N N . VAL A 1 126 ? -7.214 7.707 12.290 1.00 97.38 126 VAL A N 1
ATOM 959 C CA . VAL A 1 126 ? -6.067 6.823 12.568 1.00 97.38 126 VAL A CA 1
ATOM 960 C C . VAL A 1 126 ? -4.750 7.493 12.181 1.00 97.38 126 VAL A C 1
ATOM 962 O O . VAL A 1 126 ? -3.795 7.458 12.962 1.00 97.38 126 VAL A O 1
ATOM 965 N N . GLN A 1 127 ? -4.694 8.140 11.012 1.00 97.00 127 GLN A N 1
ATOM 966 C CA . GLN A 1 127 ? -3.520 8.896 10.568 1.00 97.00 127 GLN A CA 1
ATOM 967 C C . GLN A 1 127 ? -3.143 10.001 11.563 1.00 97.00 127 GLN A C 1
ATOM 969 O O . GLN A 1 127 ? -1.963 10.191 11.852 1.00 97.00 127 GLN A O 1
ATOM 974 N N . ASP A 1 128 ? -4.121 10.687 12.149 1.00 97.19 128 ASP A N 1
ATOM 975 C CA . ASP A 1 128 ? -3.888 11.742 13.136 1.00 97.19 128 ASP A CA 1
ATOM 976 C C . ASP A 1 128 ? -3.189 11.200 14.398 1.00 97.19 128 ASP A C 1
ATOM 978 O O . ASP A 1 128 ? -2.366 11.889 15.011 1.00 97.19 128 ASP A O 1
ATOM 982 N N . GLN A 1 129 ? -3.410 9.923 14.743 1.00 96.62 129 GLN A N 1
ATOM 983 C CA . GLN A 1 129 ? -2.681 9.248 15.825 1.00 96.62 129 GLN A CA 1
ATOM 984 C C . GLN A 1 129 ? -1.226 8.910 15.458 1.00 96.62 129 GLN A C 1
ATOM 986 O O . GLN A 1 129 ? -0.440 8.548 16.338 1.00 96.62 129 GLN A O 1
ATOM 991 N N . ALA A 1 130 ? -0.804 9.058 14.197 1.00 89.69 130 ALA A N 1
ATOM 992 C CA . ALA A 1 130 ? 0.584 8.832 13.790 1.00 89.69 130 ALA A CA 1
ATOM 993 C C . ALA A 1 130 ? 1.573 9.837 14.406 1.00 89.69 130 ALA A C 1
ATOM 995 O O . ALA A 1 130 ? 2.773 9.560 14.481 1.00 89.69 130 ALA A O 1
ATOM 996 N N . SER A 1 131 ? 1.072 10.954 14.938 1.00 90.88 131 SER A N 1
ATOM 997 C CA . SER A 1 131 ? 1.855 11.984 15.634 1.00 90.88 131 SER A CA 1
ATOM 998 C C . SER A 1 131 ? 2.142 11.657 17.112 1.00 90.88 131 SER A C 1
ATOM 1000 O O . SER A 1 131 ? 2.342 12.559 17.922 1.00 90.88 131 SER A O 1
ATOM 1002 N N . GLY A 1 132 ? 2.182 10.369 17.474 1.00 89.31 132 GLY A N 1
ATOM 1003 C CA . GLY A 1 132 ? 2.500 9.893 18.829 1.00 89.31 132 GLY A CA 1
ATOM 1004 C C . GLY A 1 132 ? 1.291 9.493 19.681 1.00 89.31 132 GLY A C 1
ATOM 1005 O O . GLY A 1 132 ? 1.437 9.311 20.887 1.00 89.31 132 GLY A O 1
ATOM 1006 N N . GLY A 1 133 ? 0.114 9.356 19.068 1.00 96.50 133 GLY A N 1
ATOM 1007 C CA . GLY A 1 133 ? -1.100 8.860 19.710 1.00 96.50 133 GLY A CA 1
ATOM 1008 C C . GLY A 1 133 ? -1.232 7.335 19.672 1.00 96.50 133 GLY A C 1
ATOM 1009 O O . GLY A 1 133 ? -0.399 6.612 19.113 1.00 96.50 133 GLY A O 1
ATOM 1010 N N . THR A 1 134 ? -2.325 6.843 20.255 1.00 97.81 134 THR A N 1
ATOM 1011 C CA . THR A 1 134 ? -2.700 5.421 20.221 1.00 97.81 134 THR A CA 1
ATOM 1012 C C . THR A 1 134 ? -4.113 5.257 19.678 1.00 97.81 134 THR A C 1
ATOM 1014 O O . THR A 1 134 ? -4.963 6.123 19.875 1.00 97.81 134 THR A O 1
ATOM 1017 N N . TRP A 1 135 ? -4.363 4.139 19.006 1.00 98.06 135 TRP A N 1
ATOM 1018 C CA . TRP A 1 135 ? -5.653 3.765 18.440 1.00 98.06 135 TRP A CA 1
ATOM 1019 C C . TRP A 1 135 ? -5.927 2.299 18.791 1.00 98.06 135 TRP A C 1
ATOM 1021 O O . TRP A 1 135 ? -5.120 1.428 18.477 1.00 98.06 135 TRP A O 1
ATOM 1031 N N . HIS A 1 136 ? -7.005 2.046 19.545 1.00 97.56 136 HIS A N 1
ATOM 1032 C CA . HIS A 1 136 ? -7.327 0.733 20.147 1.00 97.56 136 HIS A CA 1
ATOM 1033 C C . HIS A 1 136 ? -6.151 0.073 20.890 1.00 97.56 136 HIS A C 1
ATOM 1035 O O . HIS A 1 136 ? -5.960 -1.138 20.855 1.00 97.56 136 HIS A O 1
ATOM 1041 N N . GLY A 1 137 ? -5.342 0.883 21.578 1.00 96.69 137 GLY A N 1
ATOM 1042 C CA . GLY A 1 137 ? -4.176 0.411 22.332 1.00 96.69 137 GLY A CA 1
ATOM 1043 C C . GLY A 1 137 ? -2.922 0.150 21.491 1.00 96.69 137 GLY A C 1
ATOM 1044 O O . GLY A 1 137 ? -1.877 -0.137 22.070 1.00 96.69 137 GLY A O 1
ATOM 1045 N N . LEU A 1 138 ? -2.985 0.304 20.164 1.00 97.81 138 LEU A N 1
ATOM 1046 C CA . LEU A 1 138 ? -1.826 0.227 19.273 1.00 97.81 138 LEU A CA 1
ATOM 1047 C C . LEU A 1 138 ? -1.245 1.625 18.997 1.00 97.81 138 LEU A C 1
ATOM 1049 O O . LEU A 1 138 ? -2.003 2.596 18.915 1.00 97.81 138 LEU A O 1
ATOM 1053 N N . PRO A 1 139 ? 0.078 1.772 18.804 1.00 97.88 139 PRO A N 1
ATOM 1054 C CA . PRO A 1 139 ? 0.665 3.034 18.361 1.00 97.88 139 PRO A CA 1
ATOM 1055 C C . PRO A 1 139 ? 0.155 3.412 16.963 1.00 97.88 139 PRO A C 1
ATOM 1057 O O . PRO A 1 139 ? 0.408 2.698 15.989 1.00 97.88 139 PRO A O 1
ATOM 1060 N N . GLY A 1 140 ? -0.506 4.568 16.831 1.00 97.44 140 GLY A N 1
ATOM 1061 C CA . GLY A 1 140 ? -1.113 4.987 15.558 1.00 97.44 140 GLY A CA 1
ATOM 1062 C C . GLY A 1 140 ? -0.094 5.088 14.420 1.00 97.44 140 GLY A C 1
ATOM 1063 O O . GLY A 1 140 ? -0.361 4.703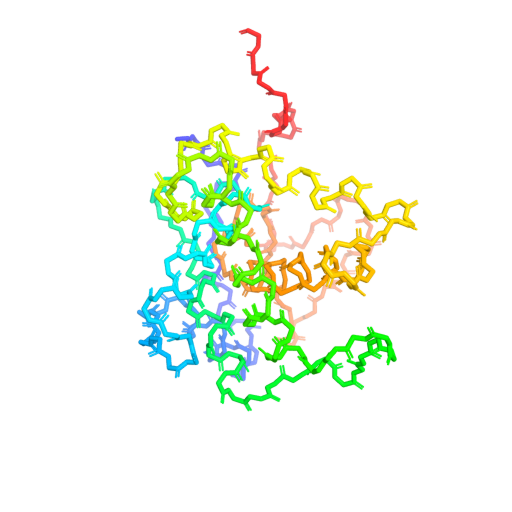 13.284 1.00 97.44 140 GLY A O 1
ATOM 1064 N N . LYS A 1 141 ? 1.138 5.495 14.750 1.00 97.69 141 LYS A N 1
ATOM 1065 C CA . LYS A 1 141 ? 2.256 5.568 13.799 1.00 97.69 141 LYS A CA 1
ATOM 1066 C C . LYS A 1 141 ? 2.602 4.206 13.198 1.00 97.69 141 LYS A C 1
ATOM 1068 O O . LYS A 1 141 ? 2.932 4.125 12.018 1.00 97.69 141 LYS A O 1
ATOM 1073 N N . HIS A 1 142 ? 2.567 3.149 14.005 1.00 97.81 142 HIS A N 1
ATOM 1074 C CA . HIS A 1 142 ? 2.927 1.804 13.561 1.00 97.81 142 HIS A CA 1
ATOM 1075 C C . HIS A 1 142 ? 1.791 1.158 12.767 1.00 97.81 142 HIS A C 1
ATOM 1077 O O . HIS A 1 142 ? 2.074 0.488 11.779 1.00 97.81 142 HIS A O 1
ATOM 1083 N N . VAL A 1 143 ? 0.531 1.435 13.118 1.00 98.06 143 VAL A N 1
ATOM 1084 C CA . VAL A 1 143 ? -0.636 1.046 12.305 1.00 98.06 143 VAL A CA 1
ATOM 1085 C C . VAL A 1 143 ? -0.587 1.715 10.930 1.00 98.06 143 VAL A C 1
ATOM 1087 O O . VAL A 1 143 ? -0.647 1.031 9.910 1.00 98.06 143 VAL A O 1
ATOM 1090 N N . TRP A 1 144 ? -0.380 3.035 10.883 1.00 97.88 144 TRP A N 1
ATOM 1091 C CA . TRP A 1 144 ? -0.254 3.765 9.619 1.00 97.88 144 TRP A CA 1
ATOM 1092 C C . TRP A 1 144 ? 0.907 3.239 8.764 1.00 97.88 144 TRP A C 1
ATOM 1094 O O . TRP A 1 144 ? 0.762 3.017 7.560 1.00 97.88 144 TRP A O 1
ATOM 1104 N N . SER A 1 145 ? 2.056 2.987 9.400 1.00 96.56 145 SER A N 1
ATOM 1105 C CA . SER A 1 145 ? 3.229 2.380 8.763 1.00 96.56 145 SER A CA 1
ATOM 1106 C C . SER A 1 145 ? 2.914 0.992 8.201 1.00 96.56 145 SER A C 1
ATOM 1108 O O . SER A 1 145 ? 3.271 0.719 7.062 1.00 96.56 145 SER A O 1
ATOM 1110 N N . LEU A 1 146 ? 2.210 0.129 8.944 1.00 97.19 146 LEU A N 1
ATOM 1111 C CA . LEU A 1 146 ? 1.815 -1.206 8.485 1.0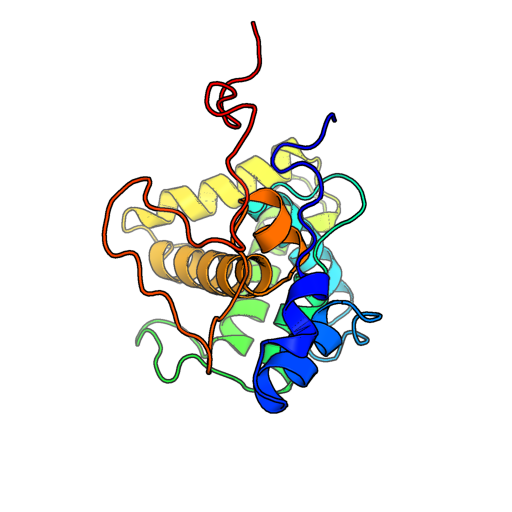0 97.19 146 LEU A CA 1
ATOM 1112 C C . LEU A 1 146 ? 1.001 -1.127 7.188 1.00 97.19 146 LEU A C 1
ATOM 1114 O O . LEU A 1 146 ? 1.388 -1.734 6.190 1.00 97.19 146 LEU A O 1
ATOM 1118 N N . TRP A 1 147 ? -0.087 -0.354 7.182 1.00 97.81 147 TRP A N 1
ATOM 1119 C CA . TRP A 1 147 ? -0.962 -0.260 6.015 1.00 97.81 147 TRP A CA 1
ATOM 1120 C C . TRP A 1 147 ? -0.241 0.329 4.803 1.00 97.81 147 TRP A C 1
ATOM 1122 O O . TRP A 1 147 ? -0.226 -0.276 3.730 1.00 97.81 147 TRP A O 1
ATOM 1132 N N . THR A 1 148 ? 0.409 1.484 4.976 1.00 97.06 148 THR A N 1
ATOM 1133 C CA . THR A 1 148 ? 1.068 2.189 3.866 1.00 97.06 148 THR A CA 1
ATOM 1134 C C . THR A 1 148 ? 2.272 1.427 3.326 1.00 97.06 148 THR A C 1
ATOM 1136 O O . THR A 1 148 ? 2.477 1.402 2.117 1.00 97.06 148 THR A O 1
ATOM 1139 N N . ARG A 1 149 ? 3.038 0.733 4.174 1.00 96.06 149 ARG A N 1
ATOM 1140 C CA . ARG A 1 149 ? 4.160 -0.108 3.738 1.00 96.06 149 ARG A CA 1
ATOM 1141 C C . ARG A 1 149 ? 3.692 -1.234 2.825 1.00 96.06 149 ARG A C 1
ATOM 1143 O O . ARG A 1 149 ? 4.218 -1.370 1.727 1.00 96.06 149 ARG A O 1
ATOM 1150 N N . TYR A 1 150 ? 2.678 -1.996 3.231 1.00 97.69 150 TYR A N 1
ATOM 1151 C CA . TYR A 1 150 ? 2.128 -3.076 2.403 1.00 97.69 150 TYR A CA 1
ATOM 1152 C C . TYR A 1 150 ? 1.486 -2.546 1.117 1.00 97.69 150 TYR A C 1
ATOM 1154 O O . TYR A 1 150 ? 1.769 -3.081 0.045 1.00 97.69 150 TYR A O 1
ATOM 1162 N N . ALA A 1 151 ? 0.683 -1.480 1.207 1.00 97.88 151 ALA A N 1
ATOM 1163 C CA . ALA A 1 151 ? 0.025 -0.874 0.052 1.00 97.88 151 ALA A CA 1
ATOM 1164 C C . ALA A 1 151 ? 1.042 -0.347 -0.972 1.00 97.88 151 ALA A C 1
ATOM 1166 O O . ALA A 1 151 ? 1.003 -0.739 -2.138 1.00 97.88 151 ALA A O 1
ATOM 1167 N N . CYS A 1 152 ? 2.012 0.463 -0.536 1.00 96.81 152 CYS A N 1
ATOM 1168 C CA . CYS A 1 152 ? 3.041 1.019 -1.413 1.00 96.81 152 CYS A CA 1
ATOM 1169 C C . CYS A 1 152 ? 3.960 -0.065 -1.987 1.00 96.81 152 CYS A C 1
ATOM 1171 O O . CYS A 1 152 ? 4.288 -0.007 -3.170 1.00 96.81 152 CYS A O 1
ATOM 1173 N N . THR A 1 153 ? 4.367 -1.066 -1.193 1.00 95.31 153 THR A N 1
ATOM 1174 C CA . THR A 1 153 ? 5.173 -2.186 -1.706 1.00 95.31 153 THR A CA 1
ATOM 1175 C C . THR A 1 153 ? 4.423 -2.958 -2.787 1.00 95.31 153 THR A C 1
ATOM 1177 O O . THR A 1 153 ? 5.008 -3.245 -3.829 1.00 95.31 153 THR A O 1
ATOM 1180 N N . ALA A 1 154 ? 3.141 -3.270 -2.580 1.00 96.19 154 ALA A N 1
ATOM 1181 C CA . ALA A 1 154 ? 2.343 -3.956 -3.589 1.00 96.19 154 ALA A CA 1
ATOM 1182 C C . ALA A 1 154 ? 2.192 -3.092 -4.853 1.00 96.19 154 ALA A C 1
ATOM 1184 O O . ALA A 1 154 ? 2.559 -3.537 -5.942 1.00 96.19 154 ALA A O 1
ATOM 1185 N N . PHE A 1 155 ? 1.763 -1.837 -4.707 1.00 96.50 155 PHE A N 1
ATOM 1186 C CA . PHE A 1 155 ? 1.491 -0.939 -5.830 1.00 96.50 155 PHE A CA 1
ATOM 1187 C C . PHE A 1 155 ? 2.720 -0.655 -6.686 1.00 96.50 155 PHE A C 1
ATOM 1189 O O . PHE A 1 155 ? 2.727 -0.951 -7.878 1.00 96.50 155 PHE A O 1
ATOM 1196 N N . TYR A 1 156 ? 3.807 -0.185 -6.070 1.00 95.12 156 TYR A N 1
ATOM 1197 C CA . TYR A 1 156 ? 5.046 0.135 -6.781 1.00 95.12 156 TYR A CA 1
ATOM 1198 C C . TYR A 1 156 ? 5.851 -1.104 -7.192 1.00 95.12 156 TYR A C 1
ATOM 1200 O O . TYR A 1 156 ? 6.954 -0.970 -7.718 1.00 95.12 156 TYR A O 1
ATOM 1208 N N . SER A 1 157 ? 5.324 -2.315 -6.997 1.00 94.50 157 SER A N 1
ATOM 1209 C CA . SER A 1 157 ? 5.863 -3.535 -7.607 1.00 94.50 157 SER A CA 1
ATOM 1210 C C . SER A 1 157 ? 5.128 -3.946 -8.889 1.00 94.50 157 SER A C 1
ATOM 1212 O O . SER A 1 157 ? 5.602 -4.840 -9.599 1.00 94.50 157 SER A O 1
ATOM 1214 N N . HIS A 1 158 ? 3.987 -3.319 -9.193 1.00 95.38 158 HIS A N 1
ATOM 1215 C CA . HIS A 1 158 ? 3.144 -3.678 -10.326 1.00 95.38 158 HIS A CA 1
ATOM 1216 C C . HIS A 1 158 ? 3.524 -2.894 -11.603 1.00 95.38 158 HIS A C 1
ATOM 1218 O O . HIS A 1 158 ? 3.684 -1.672 -11.547 1.00 95.38 158 HIS A O 1
ATOM 1224 N N . PRO A 1 159 ? 3.609 -3.549 -12.781 1.00 94.25 159 PRO A N 1
ATOM 1225 C CA . PRO A 1 159 ? 3.977 -2.895 -14.043 1.00 94.25 159 PRO A CA 1
ATOM 1226 C C . PRO A 1 159 ? 3.119 -1.699 -14.464 1.00 94.25 159 PRO A C 1
ATOM 1228 O O . PRO A 1 159 ? 3.628 -0.800 -15.125 1.00 94.25 159 PRO A O 1
ATOM 1231 N N . SER A 1 160 ? 1.833 -1.657 -14.107 1.00 91.56 160 SER A N 1
ATOM 1232 C CA . SER A 1 160 ? 0.986 -0.500 -14.444 1.00 91.56 160 SER A CA 1
ATOM 1233 C C . SER A 1 160 ? 1.417 0.770 -13.706 1.00 91.56 160 SER A C 1
ATOM 1235 O O . SER A 1 160 ? 1.485 1.823 -14.330 1.00 91.5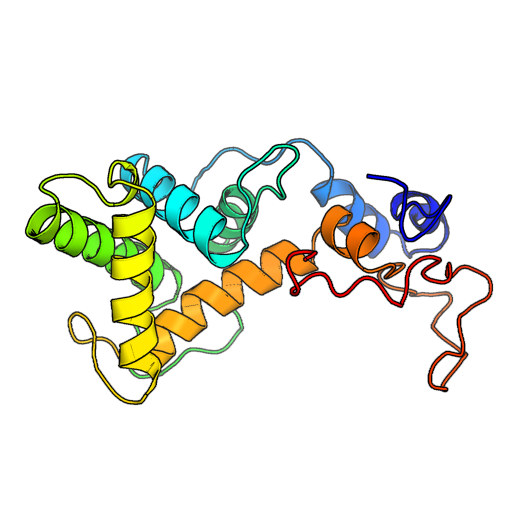6 160 SER A O 1
ATOM 1237 N N . ALA A 1 161 ? 1.796 0.665 -12.427 1.00 92.50 161 ALA A N 1
ATOM 1238 C CA . ALA A 1 161 ? 2.305 1.798 -11.654 1.00 92.50 161 ALA A CA 1
ATOM 1239 C C . ALA A 1 161 ? 3.635 2.308 -12.230 1.00 92.50 161 ALA A C 1
ATOM 1241 O O . ALA A 1 161 ? 3.897 3.504 -12.267 1.00 92.50 161 ALA A O 1
ATOM 1242 N N . TRP A 1 162 ? 4.477 1.402 -12.738 1.00 93.88 162 TRP A N 1
ATOM 1243 C CA . TRP A 1 162 ? 5.720 1.772 -13.418 1.00 93.88 162 TRP A CA 1
ATOM 1244 C C . TRP A 1 162 ? 5.466 2.511 -14.732 1.00 93.88 162 TRP A C 1
ATOM 1246 O O . TRP A 1 162 ? 6.144 3.496 -15.018 1.00 93.88 162 TRP A O 1
ATOM 1256 N N . ALA A 1 163 ? 4.480 2.055 -15.513 1.00 90.94 163 ALA A N 1
ATOM 1257 C CA . ALA A 1 163 ? 4.071 2.713 -16.750 1.00 90.94 163 ALA A CA 1
ATOM 1258 C C . ALA A 1 163 ? 3.572 4.143 -16.490 1.00 90.94 163 ALA A C 1
ATOM 1260 O O . ALA A 1 163 ? 3.934 5.056 -17.227 1.00 90.94 163 ALA A O 1
ATOM 1261 N N . GLU A 1 164 ? 2.800 4.337 -15.418 1.00 88.44 164 GLU A N 1
ATOM 1262 C CA . GLU A 1 164 ? 2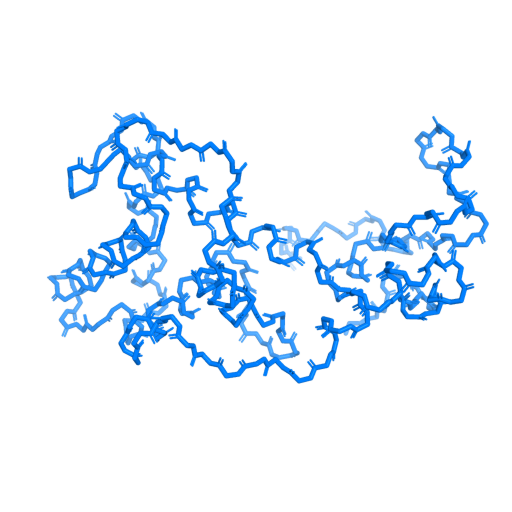.248 5.637 -15.026 1.00 88.44 164 GLU A CA 1
ATOM 1263 C C . GLU A 1 164 ? 3.331 6.689 -14.748 1.00 88.44 164 GLU A C 1
ATOM 1265 O O . GLU A 1 164 ? 3.167 7.855 -15.108 1.00 88.44 164 GLU A O 1
ATOM 1270 N N . ILE A 1 165 ? 4.454 6.275 -14.153 1.00 89.19 165 ILE A N 1
ATOM 1271 C CA . ILE A 1 165 ? 5.560 7.170 -13.774 1.00 89.19 165 ILE A CA 1
ATOM 1272 C C . ILE A 1 165 ? 6.751 7.128 -14.744 1.00 89.19 165 ILE A C 1
ATOM 1274 O O . ILE A 1 165 ? 7.766 7.775 -14.492 1.00 89.19 165 ILE A O 1
ATOM 1278 N N . GLY A 1 166 ? 6.659 6.357 -15.833 1.00 90.62 166 GLY A N 1
ATOM 1279 C CA . GLY A 1 166 ? 7.726 6.239 -16.833 1.00 90.62 166 GLY A CA 1
ATOM 1280 C C . GLY A 1 166 ? 8.948 5.437 -16.375 1.00 90.62 166 GLY A C 1
ATOM 1281 O O . GLY A 1 166 ? 10.023 5.569 -16.957 1.00 90.62 166 GLY A O 1
ATOM 1282 N N . PHE A 1 167 ? 8.817 4.606 -15.340 1.00 92.19 167 PHE A N 1
ATOM 1283 C CA . PHE A 1 167 ? 9.915 3.790 -14.822 1.00 92.19 167 PHE A CA 1
ATOM 1284 C C . PHE A 1 167 ? 10.050 2.486 -15.626 1.00 92.19 167 PHE A C 1
ATOM 1286 O O . PHE A 1 167 ? 9.120 1.686 -15.618 1.00 92.19 167 PHE A O 1
ATOM 1293 N N . PRO A 1 168 ? 11.181 2.178 -16.296 1.00 90.75 168 PRO A N 1
ATOM 1294 C CA . PRO A 1 168 ? 11.297 0.988 -17.157 1.00 90.75 168 PRO A CA 1
ATOM 1295 C C . PRO A 1 168 ? 11.532 -0.321 -16.392 1.00 90.75 168 PRO A C 1
ATOM 1297 O O . PRO A 1 168 ? 11.839 -1.345 -17.006 1.00 90.75 168 PRO A O 1
ATOM 1300 N N . GLY A 1 169 ? 11.356 -0.314 -15.070 1.00 92.25 169 GLY A N 1
ATOM 1301 C CA . GLY A 1 169 ? 11.521 -1.483 -14.218 1.00 92.25 169 GLY A CA 1
ATOM 1302 C C . GLY A 1 169 ? 12.987 -1.778 -13.882 1.00 92.25 169 GLY A C 1
ATOM 1303 O O . GLY A 1 169 ? 13.874 -0.938 -14.048 1.00 92.25 169 GLY A O 1
ATOM 1304 N N . PRO A 1 170 ? 13.289 -2.984 -13.382 1.00 92.88 170 PRO A N 1
ATOM 1305 C CA . PRO A 1 170 ? 14.662 -3.429 -13.195 1.00 92.88 170 PRO A CA 1
ATOM 1306 C C . PRO A 1 170 ? 15.450 -3.381 -14.509 1.00 92.88 170 PRO A C 1
ATOM 1308 O O . PRO A 1 170 ? 14.888 -3.439 -15.600 1.00 92.88 170 PRO A O 1
ATOM 1311 N N . ALA A 1 171 ? 16.772 -3.296 -14.420 1.00 91.81 171 ALA A N 1
ATOM 1312 C CA . ALA A 1 171 ? 17.628 -3.271 -15.603 1.00 91.81 171 ALA A CA 1
ATOM 1313 C C . ALA A 1 171 ? 18.666 -4.392 -15.608 1.00 91.81 171 ALA A C 1
ATOM 1315 O O . ALA A 1 171 ? 19.515 -4.402 -16.484 1.00 91.81 171 ALA A O 1
ATOM 1316 N N . TYR A 1 172 ? 18.662 -5.334 -14.665 1.00 92.44 172 TYR A N 1
ATOM 1317 C CA . TYR A 1 172 ? 19.615 -6.441 -14.734 1.00 92.44 172 TYR A CA 1
ATOM 1318 C C . TYR A 1 172 ? 19.283 -7.358 -15.931 1.00 92.44 172 TYR A C 1
ATOM 1320 O O . TYR A 1 172 ? 18.116 -7.711 -16.088 1.00 92.44 172 TYR A O 1
ATOM 1328 N N . PRO A 1 173 ? 20.270 -7.743 -16.769 1.00 93.56 173 PRO A N 1
ATOM 1329 C CA . PRO A 1 173 ? 21.709 -7.482 -16.629 1.00 93.56 173 PRO A CA 1
ATOM 1330 C C . PRO A 1 173 ? 22.235 -6.202 -17.309 1.00 93.56 173 PRO A C 1
ATOM 1332 O O . PRO A 1 173 ? 23.378 -5.831 -17.054 1.00 93.56 173 PRO A O 1
ATOM 1335 N N . ARG A 1 174 ? 21.451 -5.520 -18.160 1.00 92.94 174 ARG A N 1
ATOM 1336 C CA . ARG A 1 174 ? 21.902 -4.336 -18.933 1.00 92.94 174 ARG A CA 1
ATOM 1337 C C . ARG A 1 174 ? 22.385 -3.147 -18.078 1.00 92.94 174 ARG A C 1
ATOM 1339 O O . ARG A 1 174 ? 23.287 -2.430 -18.498 1.00 92.94 174 ARG A O 1
ATOM 1346 N N . GLY A 1 175 ? 21.803 -2.956 -16.895 1.00 91.19 175 GLY A N 1
ATOM 1347 C CA . GLY A 1 175 ? 22.055 -1.855 -15.966 1.00 91.19 175 GLY A CA 1
ATOM 1348 C C . GLY A 1 175 ? 21.495 -0.489 -16.394 1.00 91.19 175 GLY A C 1
ATOM 1349 O O . GLY A 1 175 ? 20.994 -0.309 -17.506 1.00 91.19 175 GLY A O 1
ATOM 1350 N N . TYR A 1 176 ? 21.614 0.473 -15.474 1.00 91.81 176 TYR A N 1
ATOM 1351 C CA . TYR A 1 176 ? 21.496 1.913 -15.722 1.00 91.81 176 TYR A CA 1
ATOM 1352 C C . TYR A 1 176 ? 22.909 2.514 -15.694 1.00 91.81 176 TYR A C 1
ATOM 1354 O O . TYR A 1 176 ? 23.645 2.338 -14.722 1.00 91.81 176 TYR A O 1
ATOM 1362 N N . LYS A 1 177 ? 23.311 3.178 -16.774 1.00 93.31 177 LYS A N 1
ATOM 1363 C CA . LYS A 1 177 ? 24.631 3.781 -16.998 1.00 93.31 177 LYS A CA 1
ATOM 1364 C C . LYS A 1 177 ? 24.626 5.298 -16.793 1.00 93.31 177 LYS A C 1
ATOM 1366 O O . LYS A 1 177 ? 25.653 5.869 -16.419 1.00 93.31 177 LYS A O 1
ATOM 1371 N N . ASN A 1 178 ? 23.522 5.970 -17.085 1.00 93.25 178 ASN A N 1
ATOM 1372 C CA . ASN A 1 178 ? 23.433 7.420 -17.090 1.00 93.25 178 ASN A CA 1
ATOM 1373 C C . ASN A 1 178 ? 23.163 7.952 -15.672 1.00 93.25 178 ASN A C 1
ATOM 1375 O O . ASN A 1 178 ? 22.049 7.944 -15.173 1.00 93.25 178 ASN A O 1
ATOM 1379 N N . ILE A 1 179 ? 24.217 8.435 -15.010 1.00 83.81 179 ILE A N 1
ATOM 1380 C CA . ILE A 1 179 ? 24.225 8.800 -13.577 1.00 83.81 179 ILE A CA 1
ATOM 1381 C C . ILE A 1 179 ? 23.819 10.257 -13.266 1.00 83.81 179 ILE A C 1
ATOM 1383 O O . ILE A 1 179 ? 24.205 10.798 -12.232 1.00 83.81 179 ILE A O 1
ATOM 1387 N N . GLY A 1 180 ? 23.092 10.938 -14.155 1.00 86.94 180 GLY A N 1
ATOM 1388 C CA . GLY A 1 180 ? 22.750 12.359 -13.994 1.00 86.94 180 GLY A CA 1
ATOM 1389 C C . GLY A 1 180 ? 21.248 12.627 -13.963 1.00 86.94 180 GLY A C 1
ATOM 1390 O O . GLY A 1 180 ? 20.475 11.913 -14.592 1.00 86.94 180 GLY A O 1
ATOM 1391 N N . VAL A 1 181 ? 20.844 13.708 -13.289 1.00 84.38 181 VAL A N 1
ATOM 1392 C CA . VAL A 1 181 ? 19.461 14.211 -13.352 1.00 84.38 181 VAL A CA 1
ATOM 1393 C C . VAL A 1 181 ? 19.090 14.485 -14.813 1.00 84.38 181 VAL A C 1
ATOM 1395 O O . VAL A 1 181 ? 19.889 15.052 -15.566 1.00 84.38 181 VAL A O 1
ATOM 1398 N N . ASP A 1 182 ? 17.904 14.032 -15.219 1.00 84.12 182 ASP A N 1
ATOM 1399 C CA . ASP A 1 182 ? 17.387 14.093 -16.594 1.00 84.12 182 ASP A CA 1
ATOM 1400 C C . ASP A 1 182 ? 18.266 13.412 -17.661 1.00 84.12 182 ASP A C 1
ATOM 1402 O O . ASP A 1 182 ? 18.115 13.668 -18.866 1.00 84.12 182 ASP A O 1
ATOM 1406 N N . LYS A 1 183 ? 19.189 12.531 -17.250 1.00 92.19 183 LYS A N 1
ATOM 1407 C CA . LYS A 1 183 ? 19.987 11.698 -18.158 1.00 92.19 183 LYS A CA 1
ATOM 1408 C C . LYS A 1 183 ? 19.318 10.342 -18.335 1.00 92.19 183 LYS A C 1
ATOM 1410 O O . LYS A 1 183 ? 19.678 9.375 -17.684 1.00 92.19 183 LYS A O 1
ATOM 1415 N N . LEU A 1 184 ? 18.369 10.312 -19.261 1.00 91.62 184 LEU A N 1
ATOM 1416 C CA . LEU A 1 184 ? 17.650 9.104 -19.649 1.00 91.62 184 LEU A CA 1
ATOM 1417 C C . LEU A 1 184 ? 18.554 8.121 -20.394 1.00 91.62 184 LEU A C 1
ATOM 1419 O O . LEU A 1 184 ? 19.397 8.519 -21.203 1.00 91.62 184 LEU A O 1
ATOM 1423 N N . GLU A 1 185 ? 18.356 6.838 -20.150 1.00 93.38 185 GLU A N 1
ATOM 1424 C CA . GLU A 1 185 ? 18.845 5.746 -20.978 1.00 93.38 185 GLU A CA 1
ATOM 1425 C C . GLU A 1 185 ? 18.229 5.784 -22.386 1.00 93.38 185 GLU A C 1
ATOM 1427 O O . GLU A 1 185 ? 17.132 6.310 -22.573 1.00 93.38 185 GLU A O 1
ATOM 1432 N N . PRO A 1 186 ? 18.874 5.178 -23.403 1.00 90.69 186 PRO A N 1
ATOM 1433 C CA . PRO A 1 186 ? 18.321 5.129 -24.761 1.00 90.69 186 PRO A CA 1
ATOM 1434 C C . PRO A 1 186 ? 16.953 4.436 -24.874 1.00 90.69 186 PRO A C 1
ATOM 1436 O O . PRO A 1 186 ? 16.280 4.589 -25.888 1.00 90.69 186 PRO A O 1
ATOM 1439 N N . TYR A 1 187 ? 16.578 3.640 -23.869 1.00 88.31 187 TYR A N 1
ATOM 1440 C CA . TYR A 1 187 ? 15.316 2.900 -23.794 1.00 88.31 187 TYR A CA 1
ATOM 1441 C C . TYR A 1 187 ? 14.268 3.565 -22.887 1.00 88.31 187 TYR A C 1
ATOM 1443 O O . TYR A 1 187 ? 13.165 3.038 -22.752 1.00 88.31 187 TYR A O 1
ATOM 1451 N N . GLU A 1 188 ? 14.599 4.686 -22.246 1.00 92.25 188 GLU A N 1
ATOM 1452 C CA . GLU A 1 188 ? 13.663 5.465 -21.437 1.00 92.25 188 GLU A CA 1
ATOM 1453 C C . GLU A 1 188 ? 12.932 6.502 -22.293 1.00 92.25 188 GLU A C 1
ATOM 1455 O O . GLU A 1 188 ? 13.478 7.058 -23.250 1.00 92.25 188 GLU A O 1
ATOM 1460 N N . VAL A 1 189 ? 11.681 6.782 -21.929 1.00 92.88 189 VAL A N 1
ATOM 1461 C CA . VAL A 1 189 ? 10.827 7.748 -22.625 1.00 92.88 189 VAL A CA 1
ATOM 1462 C C . VAL A 1 189 ? 10.675 8.986 -21.753 1.00 92.88 189 VAL A C 1
ATOM 1464 O O . VAL A 1 189 ? 10.452 8.897 -20.550 1.00 92.88 189 VAL A O 1
ATOM 1467 N N . ARG A 1 190 ? 10.821 10.165 -22.357 1.00 92.44 190 ARG A N 1
ATOM 1468 C CA . ARG A 1 190 ? 10.644 11.439 -21.654 1.00 92.44 190 ARG A CA 1
ATOM 1469 C C . ARG A 1 190 ? 9.157 11.708 -21.426 1.00 92.44 190 ARG A C 1
ATOM 1471 O O . ARG A 1 190 ? 8.379 11.551 -22.363 1.00 92.44 190 ARG A O 1
ATOM 1478 N N . ASP A 1 191 ? 8.802 12.198 -20.237 1.00 91.94 191 ASP A N 1
ATOM 1479 C CA . ASP A 1 191 ? 7.462 12.742 -19.981 1.00 91.94 191 ASP A CA 1
ATOM 1480 C C . ASP A 1 191 ? 7.208 13.910 -20.949 1.00 91.94 191 ASP A C 1
ATOM 1482 O O . ASP A 1 191 ? 7.943 14.904 -20.948 1.00 91.94 191 ASP A O 1
ATOM 1486 N N . VAL A 1 192 ? 6.189 13.785 -21.801 1.00 93.19 192 VAL A N 1
ATOM 1487 C CA . VAL A 1 192 ? 5.810 14.836 -22.764 1.00 93.19 192 VAL A CA 1
ATOM 1488 C C . VAL A 1 192 ? 4.905 15.902 -22.140 1.00 93.19 192 VAL A C 1
ATOM 1490 O O . VAL A 1 192 ? 4.576 16.895 -22.789 1.00 93.19 192 VAL A O 1
ATOM 1493 N N . ARG A 1 193 ? 4.516 15.723 -20.873 1.00 88.81 193 ARG A N 1
ATOM 1494 C CA . ARG A 1 193 ? 3.658 16.619 -20.088 1.00 88.81 193 ARG A CA 1
ATOM 1495 C C . ARG A 1 193 ? 4.239 16.897 -18.691 1.00 88.81 193 ARG A C 1
ATOM 1497 O O . ARG A 1 193 ? 3.507 16.821 -17.703 1.00 88.81 193 ARG A O 1
ATOM 1504 N N . PRO A 1 194 ? 5.509 17.327 -18.577 1.00 86.50 194 PRO A N 1
ATOM 1505 C CA . PRO A 1 194 ? 6.165 17.512 -17.279 1.00 86.50 194 PRO A CA 1
ATOM 1506 C C . PRO A 1 194 ? 5.549 18.645 -16.441 1.00 86.50 194 PRO A C 1
ATOM 1508 O O . PRO A 1 194 ? 5.774 18.717 -15.239 1.00 86.50 194 PRO A O 1
ATOM 1511 N N . ALA A 1 195 ? 4.780 19.542 -17.068 1.00 86.06 195 ALA A N 1
ATOM 1512 C CA . ALA A 1 195 ? 4.082 20.635 -16.393 1.00 86.06 195 ALA A CA 1
ATOM 1513 C C . ALA A 1 195 ? 2.731 20.221 -15.783 1.00 86.06 195 ALA A C 1
ATOM 1515 O O . ALA A 1 195 ? 2.153 21.002 -15.029 1.00 86.06 195 ALA A O 1
ATOM 1516 N N . ILE A 1 196 ? 2.210 19.031 -16.111 1.00 82.25 196 ILE A N 1
ATOM 1517 C CA . ILE A 1 196 ? 0.997 18.517 -15.474 1.00 82.25 196 ILE A CA 1
ATOM 1518 C C . ILE A 1 196 ? 1.384 18.004 -14.092 1.00 82.25 196 ILE A C 1
ATOM 1520 O O . ILE A 1 196 ? 1.978 16.933 -13.940 1.00 82.25 196 ILE A O 1
ATOM 1524 N N . ASP A 1 197 ? 1.039 18.806 -13.093 1.00 73.69 197 ASP A N 1
ATOM 1525 C CA . ASP A 1 197 ? 1.081 18.418 -11.694 1.00 73.69 197 ASP A CA 1
ATOM 1526 C C . ASP A 1 197 ? -0.109 17.480 -11.418 1.00 73.69 197 ASP A C 1
ATOM 1528 O O . ASP A 1 197 ? -1.255 17.923 -11.520 1.00 73.69 197 ASP A O 1
ATOM 1532 N N . PRO A 1 198 ? 0.130 16.194 -11.101 1.00 67.12 198 PRO A N 1
ATOM 1533 C CA . PRO A 1 198 ? -0.944 15.235 -10.856 1.00 67.12 198 PRO A CA 1
ATOM 1534 C C . PRO A 1 198 ? -1.760 15.553 -9.592 1.00 67.12 198 PRO A C 1
ATOM 1536 O O . PRO A 1 198 ? -2.846 15.009 -9.427 1.00 67.12 198 PRO A O 1
ATOM 1539 N N . VAL A 1 199 ? -1.270 16.437 -8.712 1.00 68.94 199 VAL A N 1
ATOM 1540 C CA . VAL A 1 199 ? -1.924 16.793 -7.441 1.00 68.94 199 VAL A CA 1
ATOM 1541 C C . VAL A 1 199 ? -2.718 18.100 -7.546 1.00 68.94 199 VAL A C 1
ATOM 1543 O O . VAL A 1 199 ? -3.660 18.325 -6.782 1.00 68.94 199 VAL A O 1
ATOM 1546 N N . ARG A 1 200 ? -2.400 18.976 -8.508 1.00 61.84 200 ARG A N 1
ATOM 1547 C CA . ARG A 1 200 ? -3.223 20.162 -8.777 1.00 61.84 200 ARG A CA 1
ATOM 1548 C C . ARG A 1 200 ? -4.425 19.772 -9.626 1.00 61.84 200 ARG A C 1
ATOM 1550 O O . ARG A 1 200 ? -4.292 19.493 -10.815 1.00 61.84 200 ARG A O 1
ATOM 1557 N N . LYS A 1 201 ? -5.625 19.838 -9.041 1.00 51.41 201 LYS A N 1
ATOM 1558 C CA . LYS A 1 201 ? -6.850 19.943 -9.846 1.00 51.41 201 LYS A CA 1
ATOM 1559 C C . LYS A 1 201 ? -6.707 21.180 -10.734 1.00 51.41 201 LYS A C 1
ATOM 1561 O O . LYS A 1 201 ? -6.406 22.254 -10.219 1.00 51.41 201 LYS A O 1
ATOM 1566 N N . GLY A 1 202 ? -6.846 20.992 -12.046 1.00 50.25 202 GLY A N 1
ATOM 1567 C CA . GLY A 1 202 ? -6.872 22.098 -13.000 1.00 50.25 202 GLY A CA 1
ATOM 1568 C C . GLY A 1 202 ? -7.924 23.128 -12.589 1.00 50.25 202 GLY A C 1
ATOM 1569 O O . GLY A 1 202 ? -8.968 22.737 -12.062 1.00 50.25 202 GLY A O 1
ATOM 1570 N N . ASP A 1 203 ? -7.584 24.403 -12.782 1.00 38.25 203 ASP A N 1
ATOM 1571 C CA . ASP A 1 203 ? -8.420 25.570 -12.464 1.00 38.25 203 ASP A CA 1
ATOM 1572 C C . ASP A 1 203 ? -9.860 25.464 -13.004 1.00 38.25 203 ASP A C 1
ATOM 1574 O O . ASP A 1 203 ? -10.046 24.951 -14.136 1.00 38.25 203 ASP A O 1
#

Radius of gyration: 19.34 Å; Cα contacts (8 Å, |Δi|>4): 215; chains: 1; bounding box: 49×43×49 Å